Protein AF-0000000085154323 (afdb_homodimer)

InterPro domains:
  IPR010534 Bacteriophage 933W, GpQ [PF06530] (46-113)

Foldseek 3Di:
DVVLLVLLLLLLLCQLPDPDHAPNTHVVSCCVPLVPQPVPPSDDRPDDPVSSVLLSVLLVVCCVVPVVLSVLQNCCNNSVDALVVSCVVVVHDSVVSVVSNVVSSVSSVVSVVVVVVVVVVVVDDD/DVPLLLLLLLLLLCQLDDPDHAPNTHVVSCCVPVVPLPVPPSDDRPDDPVSSVLLSVLLVVCCVVPVVLSVLQNCCNNSVDALVVSCVVVVHDSVVSVVSNVVSSVSSVVSVVVVVVVVVVVVDDD

Organism: Desulfotalea psychrophila (strain LSv54 / DSM 12343) (NCBI:txid177439)

Nearest PDB structures (foldseek):
  6p1c-assembly1_A  TM=6.630E-01  e=3.031E-02  Escherichia phage 21
  6p1a-assembly2_C  TM=6.538E-01  e=3.931E-02  Escherichia phage 21
  3hug-assembly1_C  TM=7.720E-01  e=4.529E-01  Mycobacterium tuberculosis H37Rv
  8z6g-assembly3_F  TM=5.707E-01  e=6.518E-01  Pseudomonas aeruginosa
  1or7-assembly3_B  TM=6.316E-01  e=2.654E+00  Escherichia coli

pLDDT: mean 86.73, std 16.35, range [23.44, 98.75]

Structure (mmCIF, N/CA/C/O backbone):
data_AF-0000000085154323-model_v1
#
loop_
_entity.id
_entity.type
_entity.pdbx_description
1 polymer 'RNA polymerase sigma factor 70 region 4 type 2 domain-containing protein'
#
loop_
_atom_site.group_PDB
_atom_site.id
_atom_site.type_symbol
_a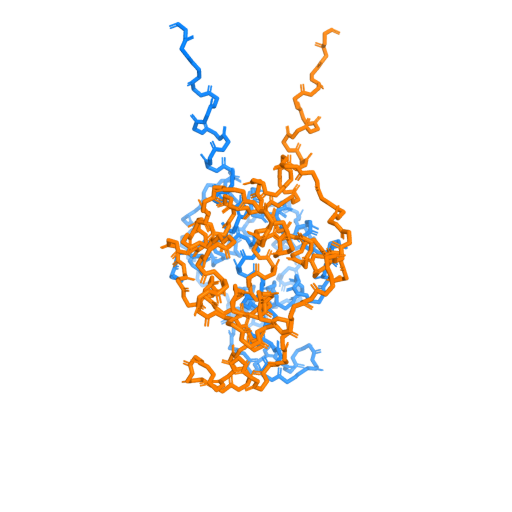tom_site.label_atom_id
_atom_site.label_alt_id
_atom_site.label_comp_id
_atom_site.label_asym_id
_atom_site.label_entity_id
_atom_site.label_seq_id
_atom_site.pdbx_PDB_ins_code
_atom_site.Cartn_x
_atom_site.Cartn_y
_atom_site.Cartn_z
_atom_site.occupancy
_atom_site.B_iso_or_equiv
_atom_site.auth_seq_id
_atom_site.auth_comp_id
_atom_site.auth_asym_id
_atom_site.auth_atom_id
_atom_site.pdbx_PDB_model_num
ATOM 1 N N . MET A 1 1 ? -11.883 -3.572 -0.264 1 50.34 1 MET A N 1
ATOM 2 C CA . MET A 1 1 ? -10.828 -4.52 0.081 1 50.34 1 MET A CA 1
ATOM 3 C C . MET A 1 1 ? -10.945 -5.797 -0.748 1 50.34 1 MET A C 1
ATOM 5 O O . MET A 1 1 ? -9.938 -6.355 -1.184 1 50.34 1 MET A O 1
ATOM 9 N N . GLU A 1 2 ? -12.211 -6.059 -1.209 1 66.31 2 GLU A N 1
ATOM 10 C CA . GLU A 1 2 ? -12.492 -7.312 -1.901 1 66.31 2 GLU A CA 1
ATOM 11 C C . GLU A 1 2 ? -11.977 -7.277 -3.338 1 66.31 2 GLU A C 1
ATOM 13 O O . GLU A 1 2 ? -11.5 -8.289 -3.857 1 66.31 2 GLU A O 1
ATOM 18 N N . PHE A 1 3 ? -11.711 -6.09 -3.764 1 88.56 3 PHE A N 1
ATOM 19 C CA . PHE A 1 3 ? -11.414 -5.973 -5.188 1 88.56 3 PHE A CA 1
ATOM 20 C C . PHE A 1 3 ? -9.961 -6.34 -5.469 1 88.56 3 PHE A C 1
ATOM 22 O O . PHE A 1 3 ? -9.68 -7.117 -6.383 1 88.56 3 PHE A O 1
ATOM 29 N N . ILE A 1 4 ? -9.141 -6.047 -4.57 1 96.56 4 ILE A N 1
ATOM 30 C CA . ILE A 1 4 ? -7.727 -6.281 -4.828 1 96.56 4 ILE A CA 1
ATOM 31 C C . ILE A 1 4 ? -7.391 -7.75 -4.578 1 96.56 4 ILE A C 1
ATOM 33 O O . ILE A 1 4 ? -6.582 -8.336 -5.297 1 96.56 4 ILE A O 1
ATOM 37 N N . SER A 1 5 ? -7.988 -8.336 -3.545 1 95.75 5 SER A N 1
ATOM 38 C CA . SER A 1 5 ? -7.777 -9.75 -3.26 1 95.75 5 SER A CA 1
ATOM 39 C C . SER A 1 5 ? -8.234 -10.625 -4.426 1 95.75 5 SER A C 1
ATOM 41 O O . SER A 1 5 ? -7.582 -11.617 -4.75 1 95.75 5 SER A O 1
ATOM 43 N N . GLU A 1 6 ? -9.289 -10.227 -5.043 1 95.75 6 GLU A N 1
ATOM 44 C CA . GLU A 1 6 ? -9.805 -10.961 -6.191 1 95.75 6 GLU A CA 1
ATOM 45 C C . GLU A 1 6 ? -8.875 -10.844 -7.391 1 95.75 6 GLU A C 1
ATOM 47 O O . GLU A 1 6 ? -8.625 -11.828 -8.094 1 95.75 6 GLU A O 1
ATOM 52 N N . LYS A 1 7 ? -8.359 -9.641 -7.625 1 97.06 7 LYS A N 1
ATOM 53 C CA . LYS A 1 7 ? -7.434 -9.422 -8.727 1 97.06 7 LYS A CA 1
ATOM 54 C C . LYS A 1 7 ? -6.148 -10.227 -8.531 1 97.06 7 LYS A C 1
ATOM 56 O O . LYS A 1 7 ? -5.633 -10.828 -9.477 1 97.06 7 LYS A O 1
ATOM 61 N N . LEU A 1 8 ? -5.727 -10.297 -7.336 1 97.31 8 LEU A N 1
ATOM 62 C CA . LEU A 1 8 ? -4.484 -11.008 -7.039 1 97.31 8 LEU A CA 1
ATOM 63 C C . LEU A 1 8 ? -4.684 -12.516 -7.129 1 97.31 8 LEU A C 1
ATOM 65 O O . LEU A 1 8 ? -3.777 -13.242 -7.543 1 97.31 8 LEU A O 1
ATOM 69 N N . THR A 1 9 ? -5.875 -12.93 -6.738 1 94.38 9 THR A N 1
ATOM 70 C CA . THR A 1 9 ? -6.215 -14.344 -6.887 1 94.38 9 THR A CA 1
ATOM 71 C C . THR A 1 9 ? -6.211 -14.75 -8.359 1 94.38 9 THR A C 1
ATOM 73 O O . THR A 1 9 ? -5.637 -15.773 -8.727 1 94.38 9 THR A O 1
ATOM 76 N N . ASN A 1 10 ? -6.832 -13.906 -9.141 1 94.44 10 ASN A N 1
ATOM 77 C CA . ASN A 1 10 ? -6.863 -14.18 -10.578 1 94.44 10 ASN A CA 1
ATOM 78 C C . ASN A 1 10 ? -5.473 -14.078 -11.195 1 94.44 10 ASN A C 1
ATOM 80 O O . ASN A 1 10 ? -5.145 -14.828 -12.117 1 94.44 10 ASN A O 1
ATOM 84 N N . TYR A 1 11 ? -4.691 -13.195 -10.688 1 96 11 TYR A N 1
ATOM 85 C CA . TYR A 1 11 ? -3.307 -13.086 -11.141 1 96 11 TYR A CA 1
ATOM 86 C C . TYR A 1 11 ? -2.531 -14.359 -10.82 1 96 11 TYR A C 1
ATOM 88 O O . TYR A 1 11 ? -1.759 -14.844 -11.648 1 96 11 TYR A O 1
ATOM 96 N N . ALA A 1 12 ? -2.666 -14.875 -9.664 1 93.38 12 ALA A N 1
ATOM 97 C CA . ALA A 1 12 ? -1.995 -16.109 -9.266 1 93.38 12 ALA A CA 1
ATOM 98 C C . ALA A 1 12 ? -2.406 -17.266 -10.164 1 93.38 12 ALA A C 1
ATOM 100 O O . ALA A 1 12 ? -1.575 -18.109 -10.523 1 93.38 12 ALA A O 1
ATOM 101 N N . LEU A 1 13 ? -3.676 -17.297 -10.477 1 90.88 13 LEU A N 1
ATOM 102 C CA . LEU A 1 13 ? -4.164 -18.312 -11.391 1 90.88 13 LEU A CA 1
ATOM 103 C C . LEU A 1 13 ? -3.543 -18.156 -12.773 1 90.88 13 LEU A C 1
ATOM 105 O O . LEU A 1 13 ? -3.184 -19.141 -13.414 1 90.88 13 LEU A O 1
ATOM 109 N N . TRP A 1 14 ? -3.477 -16.969 -13.164 1 92.44 14 TRP A N 1
ATOM 110 C CA . TRP A 1 14 ? -2.848 -16.641 -14.438 1 92.44 14 TRP A CA 1
ATOM 111 C C . TRP A 1 14 ? -1.401 -17.125 -14.469 1 92.44 14 TRP A C 1
ATOM 113 O O . TRP A 1 14 ? -0.939 -17.641 -15.492 1 92.44 14 TRP A O 1
ATOM 123 N N . LEU A 1 15 ? -0.691 -16.984 -13.438 1 91.19 15 LEU A N 1
ATOM 124 C CA . LEU A 1 15 ? 0.699 -17.422 -13.359 1 91.19 15 LEU A CA 1
ATOM 125 C C . LEU A 1 15 ? 0.805 -18.938 -13.531 1 91.19 15 LEU A C 1
ATOM 127 O O . LEU A 1 15 ? 1.772 -19.438 -14.109 1 91.19 15 LEU A O 1
ATOM 131 N N . ARG A 1 16 ? -0.151 -19.562 -13.055 1 86.56 16 ARG A N 1
ATOM 132 C CA . ARG A 1 16 ? -0.136 -21.031 -13.086 1 86.56 16 ARG A CA 1
ATOM 133 C C . ARG A 1 16 ? -0.331 -21.547 -14.5 1 86.56 16 ARG A C 1
ATOM 135 O O . ARG A 1 16 ? 0.146 -22.641 -14.836 1 86.56 16 ARG A O 1
ATOM 142 N N . VAL A 1 17 ? -0.967 -20.797 -15.297 1 85 17 VAL A N 1
ATOM 143 C CA . VAL A 1 17 ? -1.282 -21.281 -16.641 1 85 17 VAL A CA 1
ATOM 144 C C . VAL A 1 17 ? -0.416 -20.562 -17.672 1 85 17 VAL A C 1
ATOM 146 O O . VAL A 1 17 ? -0.413 -20.922 -18.844 1 85 17 VAL A O 1
ATOM 149 N N . SER A 1 18 ? 0.292 -19.594 -17.234 1 86 18 SER A N 1
ATOM 150 C CA . SER A 1 18 ? 1.135 -18.828 -18.156 1 86 18 SER A CA 1
ATOM 151 C C . SER A 1 18 ? 2.314 -19.672 -18.641 1 86 18 SER A C 1
ATOM 153 O O . SER A 1 18 ? 2.99 -20.328 -17.844 1 86 18 SER A O 1
ATOM 155 N N . PRO A 1 19 ? 2.561 -19.625 -19.953 1 82.5 19 PRO A N 1
ATOM 156 C CA . PRO A 1 19 ? 3.701 -20.375 -20.484 1 82.5 19 PRO A CA 1
ATOM 157 C C . PRO A 1 19 ? 5.039 -19.703 -20.188 1 82.5 19 PRO A C 1
ATOM 159 O O . PRO A 1 19 ? 6.082 -20.359 -20.219 1 82.5 19 PRO A O 1
ATOM 162 N N . VAL A 1 20 ? 5.07 -18.469 -19.938 1 84.88 20 VAL A N 1
ATOM 163 C CA . VAL A 1 20 ? 6.27 -17.688 -19.656 1 84.88 20 VAL A CA 1
ATOM 164 C C . VAL A 1 20 ? 6.41 -17.5 -18.141 1 84.88 20 VAL A C 1
ATOM 166 O O . VAL A 1 20 ? 5.449 -17.141 -17.453 1 84.88 20 VAL A O 1
ATOM 169 N N . PRO A 1 21 ? 7.59 -17.828 -17.688 1 87.5 21 PRO A N 1
ATOM 170 C CA . PRO A 1 21 ? 7.785 -17.547 -16.266 1 87.5 21 PRO A CA 1
ATOM 171 C C . PRO A 1 21 ? 7.809 -16.047 -15.969 1 87.5 21 PRO A C 1
ATOM 173 O O . PRO A 1 21 ? 8.367 -15.266 -16.75 1 87.5 21 PRO A O 1
ATOM 176 N N . HIS A 1 22 ? 7.137 -15.711 -14.961 1 90.44 22 HIS A N 1
ATOM 177 C CA . HIS A 1 22 ? 7.102 -14.328 -14.508 1 90.44 22 HIS A CA 1
ATOM 178 C C . HIS A 1 22 ? 7.527 -14.211 -13.047 1 90.44 22 HIS A C 1
ATOM 180 O O . HIS A 1 22 ? 7.039 -14.953 -12.195 1 90.44 22 HIS A O 1
ATOM 186 N N . LEU A 1 23 ? 8.484 -13.258 -12.727 1 91 23 LEU A N 1
ATOM 187 C CA . LEU A 1 23 ? 8.984 -12.984 -11.383 1 91 23 LEU A CA 1
ATOM 188 C C . LEU A 1 23 ? 9.547 -14.258 -10.742 1 91 23 LEU A C 1
ATOM 190 O O . LEU A 1 23 ? 9.5 -14.414 -9.523 1 91 23 LEU A O 1
ATOM 194 N N . GLY A 1 24 ? 9.922 -15.117 -11.602 1 85.94 24 GLY A N 1
ATOM 195 C CA . GLY A 1 24 ? 10.469 -16.375 -11.117 1 85.94 24 GLY A CA 1
ATOM 196 C C . GLY A 1 24 ? 9.398 -17.422 -10.828 1 85.94 24 GLY A C 1
ATOM 197 O O . GLY A 1 24 ? 9.703 -18.5 -10.336 1 85.94 24 GLY A O 1
ATOM 198 N N . TYR A 1 25 ? 8.211 -16.859 -11.266 1 84.69 25 TYR A N 1
ATOM 199 C CA . TYR A 1 25 ? 7.082 -17.766 -11.062 1 84.69 25 TYR A CA 1
ATOM 200 C C . TYR A 1 25 ? 6.418 -18.125 -12.383 1 84.69 25 TYR A C 1
ATOM 202 O O . TYR A 1 25 ? 6.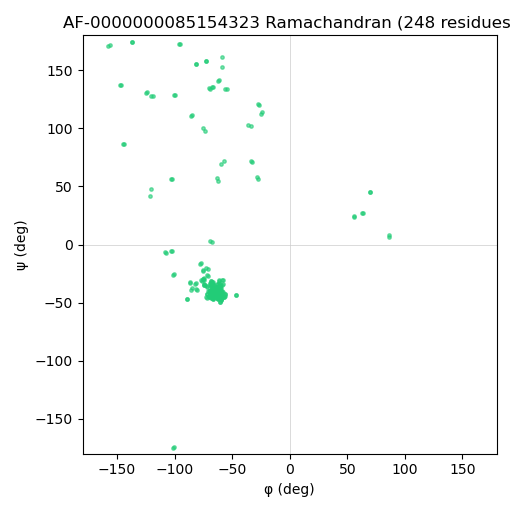359 -17.297 -13.297 1 84.69 25 TYR A O 1
ATOM 210 N N . GLY A 1 26 ? 6.258 -19.344 -12.625 1 79.94 26 GLY A N 1
ATOM 211 C CA . GLY A 1 26 ? 5.547 -19.875 -13.781 1 79.94 26 GLY A CA 1
ATOM 212 C C . GLY A 1 26 ? 5.004 -21.281 -13.555 1 79.94 26 GLY A C 1
ATOM 213 O O . GLY A 1 26 ? 5.227 -21.875 -12.5 1 79.94 26 GLY A O 1
ATOM 214 N N . ARG A 1 27 ? 4.254 -21.656 -14.5 1 78 27 ARG A N 1
ATOM 215 C CA . ARG A 1 27 ? 3.572 -22.938 -14.391 1 78 27 ARG A CA 1
ATOM 216 C C . ARG A 1 27 ? 4.535 -24.031 -13.938 1 78 27 ARG A C 1
ATOM 218 O O . ARG A 1 27 ? 4.238 -24.781 -13.008 1 78 27 ARG A O 1
ATOM 225 N N . LEU A 1 28 ? 5.672 -24.016 -14.508 1 76 28 LEU A N 1
ATOM 226 C CA . LEU A 1 28 ? 6.641 -25.062 -14.203 1 76 28 LEU A CA 1
ATOM 227 C C . LEU A 1 28 ? 7.219 -24.891 -12.805 1 76 28 LEU A C 1
ATOM 229 O O . LEU A 1 28 ? 7.32 -25.844 -12.047 1 76 28 LEU A O 1
ATOM 233 N N . ALA A 1 29 ? 7.594 -23.688 -12.469 1 75.81 29 ALA A N 1
ATOM 234 C CA . ALA A 1 29 ? 8.172 -23.406 -11.156 1 75.81 29 ALA A CA 1
ATOM 235 C C . ALA A 1 29 ? 7.16 -23.688 -10.047 1 75.81 29 ALA A C 1
ATOM 237 O O . ALA A 1 29 ? 7.5 -24.281 -9.023 1 75.81 29 ALA A O 1
ATOM 238 N N . ILE A 1 30 ? 6.043 -23.359 -10.289 1 76.81 30 ILE A N 1
ATOM 239 C CA . ILE A 1 30 ? 4.988 -23.516 -9.297 1 76.81 30 ILE A CA 1
ATOM 240 C C . ILE A 1 30 ? 4.68 -25 -9.102 1 76.81 30 ILE A C 1
ATOM 242 O O . ILE A 1 30 ? 4.508 -25.469 -7.973 1 76.81 30 ILE A O 1
ATOM 246 N N . SER A 1 31 ? 4.57 -25.734 -10.164 1 75.19 31 SER A N 1
ATOM 247 C CA . SER A 1 31 ? 4.27 -27.156 -10.109 1 75.19 31 SER A CA 1
ATOM 248 C C . SER A 1 31 ? 5.363 -27.922 -9.359 1 75.19 3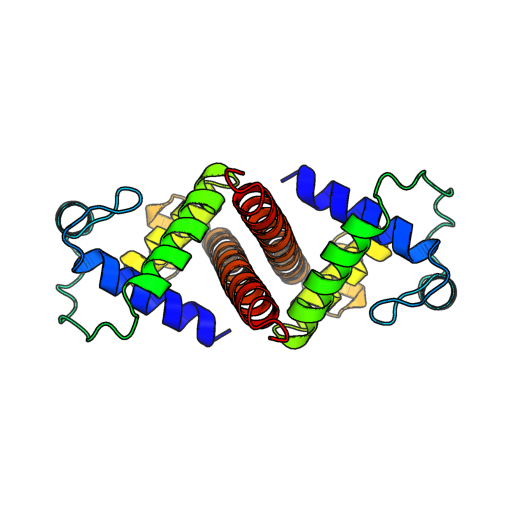1 SER A C 1
ATOM 250 O O . SER A 1 31 ? 5.078 -28.875 -8.648 1 75.19 31 SER A O 1
ATOM 252 N N . CYS A 1 32 ? 6.512 -27.391 -9.469 1 71.62 32 CYS A N 1
ATOM 253 C CA . CYS A 1 32 ? 7.641 -28.094 -8.867 1 71.62 32 CYS A CA 1
ATOM 254 C C . CYS A 1 32 ? 7.781 -27.734 -7.391 1 71.62 32 CYS A C 1
ATOM 256 O O . CYS A 1 32 ? 8.133 -28.594 -6.578 1 71.62 32 CYS A O 1
ATOM 258 N N . CYS A 1 33 ? 7.555 -26.547 -7.156 1 66.69 33 CYS A N 1
ATOM 259 C CA . CYS A 1 33 ? 7.883 -26.078 -5.812 1 66.69 33 CYS A CA 1
ATOM 260 C C . CYS A 1 33 ? 6.633 -25.984 -4.945 1 66.69 33 CYS A C 1
ATOM 262 O O . CYS A 1 33 ? 6.715 -26.078 -3.721 1 66.69 33 CYS A O 1
ATOM 264 N N . TRP A 1 34 ? 5.602 -25.828 -5.582 1 67.31 34 TRP A N 1
ATOM 265 C CA . TRP A 1 34 ? 4.359 -25.656 -4.832 1 67.31 34 TRP A CA 1
ATOM 266 C C . TRP A 1 34 ? 3.342 -26.734 -5.207 1 67.31 34 TRP A C 1
ATOM 268 O O . TRP A 1 34 ? 2.197 -26.422 -5.539 1 67.31 34 TRP A O 1
ATOM 278 N N . GLN A 1 35 ? 3.895 -27.922 -5.32 1 57.25 35 GLN A N 1
ATOM 279 C CA . GLN A 1 35 ? 3.195 -29.109 -5.805 1 57.25 35 GLN A CA 1
ATOM 280 C C . GLN A 1 35 ? 1.966 -29.406 -4.953 1 57.25 35 GLN A C 1
ATOM 282 O O . GLN A 1 35 ? 0.967 -29.922 -5.453 1 57.25 35 GLN A O 1
ATOM 287 N N . ASP A 1 36 ? 2.211 -29.266 -3.629 1 55.91 36 ASP A N 1
ATOM 288 C CA . ASP A 1 36 ? 1.13 -29.703 -2.752 1 55.91 36 ASP A CA 1
ATOM 289 C C . ASP A 1 36 ? -0.09 -28.797 -2.889 1 55.91 36 ASP A C 1
ATOM 291 O O . ASP A 1 36 ? -1.064 -28.938 -2.148 1 55.91 36 ASP A O 1
ATOM 295 N N . TYR A 1 37 ? 0.156 -27.875 -3.824 1 55.09 37 TYR A N 1
ATOM 296 C CA . TYR A 1 37 ? -1.033 -27.047 -3.986 1 55.09 37 TYR A CA 1
ATOM 297 C C . TYR A 1 37 ? -2.115 -27.797 -4.758 1 55.09 37 TYR A C 1
ATOM 299 O O . TYR A 1 37 ? -1.835 -28.438 -5.777 1 55.09 37 TYR A O 1
ATOM 307 N N . PRO A 1 38 ? -3.043 -28.312 -3.971 1 52.19 38 PRO A N 1
ATOM 308 C CA . PRO A 1 38 ? -4.035 -29.094 -4.715 1 52.19 38 PRO A CA 1
ATOM 309 C C . PRO A 1 38 ? -4.176 -28.641 -6.164 1 52.19 38 PRO A C 1
ATOM 311 O O . PRO A 1 38 ? -3.971 -27.469 -6.469 1 52.19 38 PRO A O 1
ATOM 314 N N . ALA A 1 39 ? -3.922 -29.531 -6.992 1 51.41 39 ALA A N 1
ATOM 315 C CA . ALA A 1 39 ? -4.34 -29.281 -8.367 1 51.41 39 ALA A CA 1
ATOM 316 C C . ALA A 1 39 ? -5.555 -28.359 -8.414 1 51.41 39 ALA A C 1
ATOM 318 O O . ALA A 1 39 ? -6.648 -28.734 -7.988 1 51.41 39 ALA A O 1
ATOM 319 N N 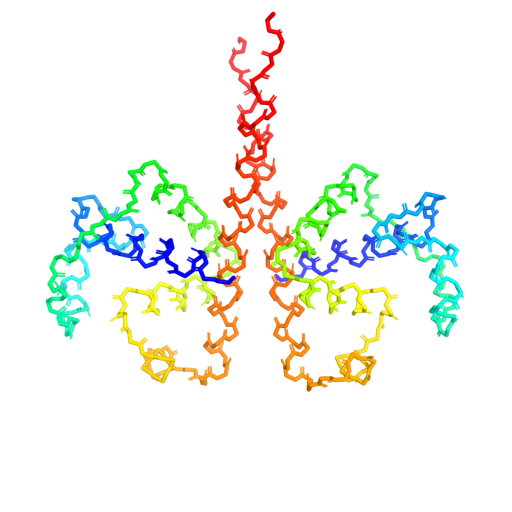. TYR A 1 40 ? -5.457 -27.188 -7.832 1 52.16 40 TYR A N 1
ATOM 320 C CA . TYR A 1 40 ? -6.641 -26.344 -7.988 1 52.16 40 TYR A CA 1
ATOM 321 C C . TYR A 1 40 ? -7.293 -26.578 -9.344 1 52.16 40 TYR A C 1
ATOM 323 O O . TYR A 1 40 ? -6.605 -26.828 -10.336 1 52.16 40 TYR A O 1
ATOM 331 N N . GLU A 1 41 ? -8.328 -27.312 -9.281 1 55.59 41 GLU A N 1
ATOM 332 C CA . GLU A 1 41 ? -9.164 -27.297 -10.477 1 55.59 41 GLU A CA 1
ATOM 333 C C . GLU A 1 41 ? -8.945 -26 -11.273 1 55.59 41 GLU A C 1
ATOM 335 O O . GLU A 1 41 ? -8.734 -24.938 -10.688 1 55.59 41 GLU A O 1
ATOM 340 N N . LEU A 1 42 ? -8.414 -26.172 -12.414 1 60.72 42 LEU A N 1
ATOM 341 C CA . LEU A 1 42 ? -8.289 -25.062 -13.359 1 60.72 42 LEU A CA 1
ATOM 342 C C . LEU A 1 42 ? -9.453 -24.094 -13.219 1 60.72 42 LEU A C 1
ATOM 344 O O . LEU A 1 42 ? -10.609 -24.453 -13.477 1 60.72 42 LEU A O 1
ATOM 348 N N . GLN A 1 43 ? -9.453 -23.375 -12.125 1 74.94 43 GLN A N 1
ATOM 349 C CA . GLN A 1 43 ? -10.492 -22.344 -12.078 1 74.94 43 GLN A CA 1
ATOM 350 C C . GLN A 1 43 ? -10.32 -21.344 -13.211 1 74.94 43 GLN A C 1
ATOM 352 O O . GLN A 1 43 ? -9.203 -21.109 -13.68 1 74.94 43 GLN A O 1
ATOM 357 N N . PRO A 1 44 ? -11.453 -20.969 -13.703 1 83.31 44 PRO A N 1
ATOM 358 C CA . PRO A 1 44 ? -11.344 -19.969 -14.773 1 83.31 44 PRO A CA 1
ATOM 359 C C . PRO A 1 44 ? -10.578 -18.719 -14.344 1 83.31 44 PRO A C 1
ATOM 361 O O . PRO A 1 44 ? -10.688 -18.297 -13.188 1 83.31 44 PRO A O 1
ATOM 364 N N . VAL A 1 45 ? -9.734 -18.328 -15.133 1 86.88 45 VAL A N 1
ATOM 365 C CA . VAL A 1 45 ? -8.953 -17.109 -14.938 1 86.88 45 VAL A CA 1
ATOM 366 C C . VAL A 1 45 ? -9.734 -15.898 -15.445 1 86.88 45 VAL A C 1
ATOM 368 O O . VAL A 1 45 ? -10.047 -15.812 -16.641 1 86.88 45 VAL A O 1
ATOM 371 N N . GLU A 1 46 ? -10.164 -15.055 -14.57 1 91.69 46 GLU A N 1
ATOM 372 C CA . GLU A 1 46 ? -10.945 -13.883 -14.953 1 91.69 46 GLU A CA 1
ATOM 373 C C . GLU A 1 46 ? -10.094 -12.617 -14.93 1 91.69 46 GLU A C 1
ATOM 375 O O . GLU A 1 46 ? -10.453 -11.633 -14.281 1 91.69 46 GLU A O 1
ATOM 380 N N . ILE A 1 47 ? -8.984 -12.609 -15.672 1 94.31 47 ILE A N 1
ATOM 381 C CA . ILE A 1 47 ? -8.102 -11.461 -15.82 1 94.31 47 ILE A CA 1
ATOM 382 C C . ILE A 1 47 ? -7.492 -11.453 -17.219 1 94.31 47 ILE A C 1
ATOM 384 O O . ILE A 1 47 ? -7.172 -12.508 -17.766 1 94.31 47 ILE A O 1
ATOM 388 N N . SER A 1 48 ? -7.438 -10.336 -17.812 1 94.81 48 SER A N 1
ATOM 389 C CA . SER A 1 48 ? -6.773 -10.227 -19.109 1 94.81 48 SER A CA 1
ATOM 390 C C . SER A 1 48 ? -5.258 -10.312 -18.969 1 94.81 48 SER A C 1
ATOM 392 O O . SER A 1 48 ? -4.715 -10.023 -17.891 1 94.81 48 SER A O 1
ATOM 394 N N . ASP A 1 49 ? -4.57 -10.672 -20.047 1 94 49 ASP A N 1
ATOM 395 C CA . ASP A 1 49 ? -3.109 -10.68 -20.047 1 94 49 ASP A CA 1
ATOM 396 C C . ASP A 1 49 ? -2.551 -9.297 -19.734 1 94 49 ASP A C 1
ATOM 398 O O . ASP A 1 49 ? -1.542 -9.172 -19.031 1 94 49 ASP A O 1
ATOM 402 N N . GLU A 1 50 ? -3.221 -8.266 -20.188 1 94.69 50 GLU A N 1
ATOM 403 C CA . GLU A 1 50 ? -2.76 -6.898 -19.969 1 94.69 50 GLU A CA 1
ATOM 404 C C . GLU A 1 50 ? -2.812 -6.523 -18.484 1 94.69 50 GLU A C 1
ATOM 406 O O . GLU A 1 50 ? -1.862 -5.949 -17.953 1 94.69 50 GLU A O 1
ATOM 411 N N . GLU A 1 51 ? -3.895 -6.836 -17.891 1 95.25 51 GLU A N 1
ATOM 412 C CA . GLU A 1 51 ? -4.039 -6.535 -16.469 1 95.25 51 GLU A CA 1
ATOM 413 C C . GLU A 1 51 ? -3.057 -7.348 -15.633 1 95.25 51 GLU A C 1
ATOM 415 O O . GLU A 1 51 ? -2.477 -6.832 -14.68 1 95.25 51 GLU A O 1
ATOM 420 N N . ALA A 1 52 ? -2.887 -8.578 -15.984 1 96.62 52 ALA A N 1
ATOM 421 C CA . ALA A 1 52 ? -1.937 -9.43 -15.273 1 96.62 52 ALA A CA 1
ATOM 422 C C . ALA A 1 52 ? -0.521 -8.867 -15.367 1 96.62 52 ALA A C 1
ATOM 424 O O . ALA A 1 52 ? 0.235 -8.922 -14.391 1 96.62 52 ALA A O 1
ATOM 425 N N . MET A 1 53 ? -0.173 -8.359 -16.531 1 95.88 53 MET A N 1
ATOM 426 C CA . MET A 1 53 ? 1.157 -7.793 -16.734 1 95.88 53 MET A CA 1
ATOM 427 C C . MET A 1 53 ? 1.338 -6.516 -15.93 1 95.88 53 MET A C 1
ATOM 429 O O . MET A 1 53 ? 2.438 -6.23 -15.453 1 95.88 53 MET A O 1
ATOM 433 N N . LEU A 1 54 ? 0.222 -5.805 -15.805 1 95.94 54 LEU A N 1
ATOM 434 C CA . LEU A 1 54 ? 0.266 -4.613 -14.961 1 95.94 54 LEU A CA 1
ATOM 435 C C . LEU A 1 54 ? 0.553 -4.992 -13.508 1 95.94 54 LEU A C 1
ATOM 437 O O . LEU A 1 54 ? 1.37 -4.348 -12.844 1 95.94 54 LEU A O 1
ATOM 441 N N . ILE A 1 55 ? -0.066 -6.02 -13.008 1 98.06 55 ILE A N 1
ATOM 442 C CA . ILE A 1 55 ? 0.156 -6.5 -11.648 1 98.06 55 ILE A CA 1
ATOM 443 C C . ILE A 1 55 ? 1.566 -7.074 -11.531 1 98.06 55 ILE A C 1
ATOM 445 O O . ILE A 1 55 ? 2.25 -6.844 -10.531 1 98.06 55 ILE A O 1
ATOM 449 N N . ASP A 1 56 ? 1.936 -7.77 -12.586 1 97.38 56 ASP A N 1
ATOM 450 C CA . ASP A 1 56 ? 3.283 -8.336 -12.617 1 97.38 56 ASP A CA 1
ATOM 451 C C . ASP A 1 56 ? 4.34 -7.242 -12.453 1 97.38 56 ASP A C 1
ATOM 453 O O . ASP A 1 56 ? 5.289 -7.402 -11.688 1 97.38 56 ASP A O 1
ATOM 457 N N . THR A 1 57 ? 4.176 -6.16 -13.156 1 97.12 57 THR A N 1
ATOM 458 C CA . THR A 1 57 ? 5.082 -5.02 -13.078 1 97.12 57 THR A CA 1
ATOM 459 C C . THR A 1 57 ? 5.062 -4.406 -11.688 1 97.12 57 THR A C 1
ATOM 461 O O . THR A 1 57 ? 6.113 -4.066 -11.133 1 97.12 57 THR A O 1
ATOM 464 N N . ALA A 1 58 ? 3.891 -4.262 -11.141 1 98.19 58 ALA A N 1
ATOM 465 C CA . ALA A 1 58 ? 3.746 -3.707 -9.797 1 98.19 58 ALA A CA 1
ATOM 466 C C . ALA A 1 58 ? 4.52 -4.535 -8.773 1 98.19 58 ALA A C 1
ATOM 468 O O . ALA A 1 58 ? 5.234 -3.984 -7.934 1 98.19 58 ALA A O 1
ATOM 469 N N . ILE A 1 59 ? 4.406 -5.832 -8.852 1 98.56 59 ILE A N 1
ATOM 470 C CA . ILE A 1 59 ? 5.035 -6.723 -7.883 1 98.56 59 ILE A CA 1
ATOM 471 C C . ILE A 1 59 ? 6.547 -6.734 -8.102 1 98.56 59 ILE A C 1
ATOM 473 O O . ILE A 1 59 ? 7.316 -6.809 -7.137 1 98.56 59 ILE A O 1
ATOM 477 N N . ALA A 1 60 ? 6.945 -6.648 -9.391 1 98.06 60 ALA A N 1
ATOM 478 C CA . ALA A 1 60 ? 8.375 -6.559 -9.68 1 98.06 60 ALA A CA 1
ATOM 479 C C . ALA A 1 60 ? 8.992 -5.328 -9.023 1 98.06 60 ALA A C 1
ATOM 481 O O . ALA A 1 60 ? 10.078 -5.402 -8.445 1 98.06 60 ALA A O 1
ATOM 482 N N . ARG A 1 61 ? 8.305 -4.238 -9.062 1 97.56 61 ARG A N 1
ATOM 483 C CA . ARG A 1 61 ? 8.789 -3.008 -8.445 1 97.56 61 ARG A CA 1
ATOM 484 C C . ARG A 1 61 ? 8.758 -3.109 -6.926 1 97.56 61 ARG A C 1
ATOM 486 O O . ARG A 1 61 ? 9.68 -2.645 -6.25 1 97.56 61 ARG A O 1
ATOM 493 N N . LEU A 1 62 ? 7.742 -3.697 -6.43 1 98.19 62 LEU A N 1
ATOM 494 C CA . LEU A 1 62 ? 7.641 -3.914 -4.992 1 98.19 62 LEU A CA 1
ATOM 495 C C . LEU A 1 62 ? 8.789 -4.781 -4.492 1 98.19 62 LEU A C 1
ATOM 497 O O . LEU A 1 62 ? 9.328 -4.543 -3.404 1 98.19 62 LEU A O 1
ATOM 501 N N . ARG A 1 63 ? 9.109 -5.781 -5.27 1 97.5 63 ARG A N 1
ATOM 502 C CA . ARG A 1 63 ? 10.188 -6.684 -4.895 1 97.5 63 ARG A CA 1
ATOM 503 C C . ARG A 1 63 ? 11.516 -5.941 -4.793 1 97.5 63 ARG A C 1
ATOM 505 O O . ARG A 1 63 ? 12.344 -6.254 -3.936 1 97.5 63 ARG A O 1
ATOM 512 N N . GLN A 1 64 ? 11.773 -4.988 -5.684 1 96.5 64 GLN A N 1
ATOM 513 C CA . GLN A 1 64 ? 12.984 -4.176 -5.66 1 96.5 64 GLN A CA 1
ATOM 514 C C . GLN A 1 64 ? 13 -3.24 -4.457 1 96.5 64 GLN A C 1
ATOM 516 O O . GLN A 1 64 ? 14.055 -2.984 -3.873 1 96.5 64 GLN A O 1
ATOM 521 N N . ARG A 1 65 ? 11.867 -2.818 -4.043 1 95 65 ARG A N 1
ATOM 522 C CA . ARG A 1 65 ? 11.758 -1.825 -2.977 1 95 65 ARG A CA 1
ATOM 523 C C . ARG A 1 65 ? 11.695 -2.496 -1.608 1 95 65 ARG A C 1
ATOM 525 O O . ARG A 1 65 ? 12.344 -2.047 -0.661 1 95 65 ARG A O 1
ATOM 532 N N . LYS A 1 66 ? 10.836 -3.553 -1.501 1 96.94 66 LYS A N 1
ATOM 533 C CA . LYS A 1 66 ? 10.602 -4.297 -0.267 1 96.94 66 LYS A CA 1
ATOM 534 C C . LYS A 1 66 ? 10.375 -5.777 -0.553 1 96.94 66 LYS A C 1
ATOM 536 O O . LYS A 1 66 ? 9.242 -6.254 -0.515 1 96.94 66 LYS A O 1
ATOM 541 N N . ALA A 1 67 ? 11.469 -6.496 -0.632 1 97.25 67 ALA A N 1
ATOM 542 C CA . ALA A 1 67 ? 11.445 -7.887 -1.077 1 97.25 67 ALA A CA 1
ATOM 543 C C . ALA A 1 67 ? 10.602 -8.75 -0.144 1 97.25 67 ALA A C 1
ATOM 545 O O . ALA A 1 67 ? 9.906 -9.664 -0.594 1 97.25 67 ALA A O 1
ATOM 546 N N . SER A 1 68 ? 10.609 -8.414 1.162 1 97.69 68 SER A N 1
ATOM 547 C CA . SER A 1 68 ? 9.875 -9.219 2.129 1 97.69 68 SER A CA 1
ATOM 548 C C . SER A 1 68 ? 8.367 -9.102 1.918 1 97.69 68 SER A C 1
ATOM 550 O O . SER A 1 68 ? 7.633 -10.07 2.08 1 97.69 68 SER A O 1
ATOM 552 N N . VAL A 1 69 ? 7.957 -7.879 1.517 1 98.31 69 VAL A N 1
ATOM 553 C CA . VAL A 1 69 ? 6.535 -7.648 1.269 1 98.31 69 VAL A CA 1
ATOM 554 C C . VAL A 1 69 ? 6.102 -8.406 0.016 1 98.31 69 VAL A C 1
ATOM 556 O O . VAL A 1 69 ? 5.078 -9.094 0.022 1 98.31 69 VAL A O 1
ATOM 559 N N . ALA A 1 70 ? 6.902 -8.352 -1.034 1 98.38 70 ALA A N 1
ATOM 560 C CA . ALA A 1 70 ? 6.598 -9.031 -2.289 1 98.38 70 ALA A CA 1
ATOM 561 C C . ALA A 1 70 ? 6.559 -10.547 -2.096 1 98.38 70 ALA A C 1
ATOM 563 O O . ALA A 1 70 ? 5.684 -11.227 -2.635 1 98.38 70 ALA A O 1
ATOM 564 N N . GLU A 1 71 ? 7.5 -11.023 -1.325 1 97.25 71 GLU A N 1
ATOM 565 C CA . GLU A 1 71 ? 7.582 -12.461 -1.095 1 97.25 71 GLU A CA 1
ATOM 566 C C . GLU A 1 71 ? 6.375 -12.961 -0.312 1 97.25 71 GLU A C 1
ATOM 568 O O . GLU A 1 71 ? 5.777 -13.984 -0.67 1 97.25 71 GLU A O 1
ATOM 573 N N . ALA A 1 72 ? 6.004 -12.273 0.752 1 98.12 72 ALA A N 1
ATOM 574 C CA . ALA A 1 72 ? 4.844 -12.664 1.544 1 98.12 72 ALA A CA 1
ATOM 575 C C . ALA A 1 72 ? 3.57 -12.648 0.701 1 98.12 72 ALA A C 1
ATOM 577 O O . ALA A 1 72 ? 2.738 -13.547 0.799 1 98.12 72 ALA A O 1
ATOM 578 N N . LEU A 1 73 ? 3.469 -11.641 -0.134 1 98.12 73 LEU A N 1
ATOM 579 C CA . LEU A 1 73 ? 2.309 -11.492 -1.006 1 98.12 73 LEU A CA 1
ATOM 580 C C . LEU A 1 73 ? 2.201 -12.672 -1.973 1 98.12 73 LEU A C 1
ATOM 582 O O . LEU A 1 73 ? 1.132 -13.266 -2.117 1 98.12 73 LEU A O 1
ATOM 586 N N . MET A 1 74 ? 3.312 -13.031 -2.559 1 96.5 74 MET A N 1
ATOM 587 C CA . MET A 1 74 ? 3.32 -14.078 -3.58 1 96.5 74 MET A CA 1
ATOM 588 C C . MET A 1 74 ? 3.08 -15.445 -2.957 1 96.5 74 MET A C 1
ATOM 590 O O . MET A 1 74 ? 2.314 -16.25 -3.492 1 96.5 74 MET A O 1
ATOM 594 N N . VAL A 1 75 ? 3.693 -15.703 -1.863 1 94.56 75 VAL A N 1
ATOM 595 C CA . VAL A 1 75 ? 3.492 -16.984 -1.202 1 94.56 75 VAL A CA 1
ATOM 596 C C . VAL A 1 75 ? 2.033 -17.125 -0.778 1 94.56 75 VAL A C 1
ATOM 598 O O . VAL A 1 75 ? 1.438 -18.203 -0.922 1 94.56 75 VAL A O 1
ATOM 601 N N . TYR A 1 76 ? 1.445 -16.062 -0.276 1 96.06 76 TYR A N 1
ATOM 602 C CA . TYR A 1 76 ? 0.063 -16.094 0.188 1 96.06 76 TYR A CA 1
ATOM 603 C C . TYR A 1 76 ? -0.892 -16.406 -0.957 1 96.06 76 TYR A C 1
ATOM 605 O O . TYR A 1 76 ? -1.714 -17.312 -0.853 1 96.06 76 TYR A O 1
ATOM 613 N N . TYR A 1 77 ? -0.745 -15.805 -2.064 1 94.38 77 TYR A N 1
ATOM 614 C CA . TYR A 1 77 ? -1.734 -15.93 -3.129 1 94.38 77 TYR A CA 1
ATOM 615 C C . TYR A 1 77 ? -1.447 -17.141 -4 1 94.38 77 TYR A C 1
ATOM 617 O O . TYR A 1 77 ? -2.371 -17.781 -4.527 1 94.38 77 TYR A O 1
ATOM 625 N N . LEU A 1 78 ? -0.201 -17.453 -4.156 1 91.62 78 LEU A N 1
ATOM 626 C CA . LEU A 1 78 ? 0.138 -18.609 -4.984 1 91.62 78 LEU A CA 1
ATOM 627 C C . LEU A 1 78 ? -0.178 -19.922 -4.262 1 91.62 78 LEU A C 1
ATOM 629 O O . LEU A 1 78 ? -0.56 -20.906 -4.895 1 91.62 78 LEU A O 1
ATOM 633 N N . SER A 1 79 ? 0.025 -19.875 -2.98 1 89.25 79 SER A N 1
ATOM 634 C CA . SER A 1 79 ? -0.234 -21.094 -2.23 1 89.25 79 SER A CA 1
ATOM 635 C C . SER A 1 79 ? -1.729 -21.312 -2.031 1 89.25 79 SER A C 1
ATOM 637 O O . SER A 1 79 ? -2.182 -22.453 -1.898 1 89.25 79 SER A O 1
ATOM 639 N N . LYS A 1 80 ? -2.443 -20.234 -1.943 1 88.75 80 LYS A N 1
ATOM 640 C CA . LYS A 1 80 ? -3.873 -20.25 -1.648 1 88.75 80 LYS A CA 1
ATOM 641 C C . LYS A 1 80 ? -4.141 -20.828 -0.258 1 88.75 80 LYS A C 1
ATOM 643 O O . LYS A 1 80 ? -5.16 -21.484 -0.033 1 88.75 80 LYS A O 1
ATOM 648 N N . GLU A 1 81 ? -3.213 -20.719 0.649 1 91.19 81 GLU A N 1
ATOM 649 C CA . GLU A 1 81 ? -3.32 -21.188 2.027 1 91.19 81 GLU A CA 1
ATOM 650 C C . GLU A 1 81 ? -3.619 -20.031 2.982 1 91.19 81 GLU A C 1
ATOM 652 O O . GLU A 1 81 ? -3.992 -18.938 2.547 1 91.19 81 GLU A O 1
ATOM 657 N N . ASN A 1 82 ? -3.645 -20.312 4.27 1 93.75 82 ASN A N 1
ATOM 658 C CA . ASN A 1 82 ? -3.951 -19.266 5.25 1 93.75 82 ASN A CA 1
ATOM 659 C C . ASN A 1 82 ? -2.682 -18.641 5.816 1 93.75 82 ASN A C 1
ATOM 661 O O . ASN A 1 82 ? -1.573 -19.078 5.492 1 93.75 82 ASN A O 1
ATOM 665 N N . THR A 1 83 ? -2.865 -17.594 6.59 1 96.56 83 THR A N 1
ATOM 666 C CA . THR A 1 83 ? -1.757 -16.828 7.148 1 96.56 83 THR A CA 1
ATOM 667 C C . THR A 1 83 ? -0.857 -17.719 8 1 96.56 83 THR A C 1
ATOM 669 O O . THR A 1 83 ? 0.355 -17.5 8.062 1 96.56 83 THR A O 1
ATOM 672 N N . SER A 1 84 ? -1.415 -18.734 8.625 1 97 84 SER A N 1
ATOM 673 C CA . SER A 1 84 ? -0.615 -19.656 9.43 1 97 84 SER A CA 1
ATOM 674 C C . SER A 1 84 ? 0.361 -20.438 8.562 1 97 84 SER A C 1
ATOM 676 O O . SER A 1 84 ? 1.5 -20.688 8.969 1 97 84 SER A O 1
ATOM 678 N N . TYR A 1 85 ? -0.089 -20.891 7.469 1 94.12 85 TYR A N 1
ATOM 679 C CA . TYR A 1 85 ? 0.771 -21.594 6.531 1 94.12 85 TYR A CA 1
ATOM 680 C C . TYR A 1 85 ? 1.918 -20.703 6.062 1 94.12 85 TYR A C 1
ATOM 682 O O . TYR A 1 85 ? 3.078 -21.125 6.066 1 94.12 85 TYR A O 1
ATOM 690 N N . VAL A 1 86 ? 1.549 -19.516 5.688 1 95.75 86 VAL A N 1
ATOM 691 C CA . VAL A 1 86 ? 2.543 -18.578 5.168 1 95.75 86 VAL A CA 1
ATOM 692 C C . VAL A 1 86 ? 3.568 -18.25 6.25 1 95.75 86 VAL A C 1
ATOM 694 O O . VAL A 1 86 ? 4.766 -18.156 5.969 1 95.75 86 VAL A O 1
ATOM 697 N N . ALA A 1 87 ? 3.094 -18.047 7.465 1 98 87 ALA A N 1
ATOM 698 C CA . ALA A 1 87 ? 3.979 -17.781 8.594 1 98 87 ALA A CA 1
ATOM 699 C C . ALA A 1 87 ? 5.012 -18.891 8.758 1 98 87 ALA A C 1
ATOM 701 O O . ALA A 1 87 ? 6.195 -18.625 8.977 1 98 87 ALA A O 1
ATOM 702 N N . ARG A 1 88 ? 4.598 -20.125 8.625 1 97.06 88 ARG A N 1
ATOM 703 C CA . ARG A 1 88 ? 5.496 -21.266 8.742 1 97.06 88 ARG A CA 1
ATOM 704 C C . ARG A 1 88 ? 6.48 -21.312 7.578 1 97.06 88 ARG A C 1
ATOM 706 O O . ARG A 1 88 ? 7.676 -21.547 7.777 1 97.06 88 ARG A O 1
ATOM 713 N N . GLU A 1 89 ? 5.938 -21.078 6.441 1 93.62 89 GLU A N 1
ATOM 714 C CA . GLU A 1 89 ? 6.754 -21.141 5.23 1 93.62 89 GLU A CA 1
ATOM 715 C C . GLU A 1 89 ? 7.844 -20.062 5.242 1 93.62 89 GLU A C 1
ATOM 717 O O . GLU A 1 89 ? 8.953 -20.297 4.762 1 93.62 89 GLU A O 1
ATOM 722 N N . LEU A 1 90 ? 7.582 -18.906 5.754 1 96.69 90 LEU A N 1
ATOM 723 C CA . LEU A 1 90 ? 8.508 -17.781 5.676 1 96.69 90 LEU A CA 1
ATOM 724 C C . LEU A 1 90 ? 9.234 -17.594 7 1 96.69 90 LEU A C 1
ATOM 726 O O . LEU A 1 90 ? 10.141 -16.766 7.102 1 96.69 90 LEU A O 1
ATOM 730 N N . GLY A 1 91 ? 8.898 -18.297 7.973 1 97.69 91 GLY A N 1
ATOM 731 C CA . GLY A 1 91 ? 9.57 -18.203 9.258 1 97.69 91 GLY A CA 1
ATOM 732 C C . GLY A 1 91 ? 9.297 -16.906 9.984 1 97.69 91 GLY A C 1
ATOM 733 O O . GLY A 1 91 ? 10.219 -16.266 10.5 1 97.69 91 GLY A O 1
ATOM 734 N N . MET A 1 92 ? 8.047 -16.484 10.016 1 97.56 92 MET A N 1
ATOM 735 C CA . MET A 1 92 ? 7.645 -15.25 10.68 1 97.56 92 MET A CA 1
ATOM 736 C C . MET A 1 92 ? 6.355 -15.453 11.469 1 97.56 92 MET A C 1
ATOM 738 O O . MET A 1 92 ? 5.746 -16.516 11.406 1 97.56 92 MET A O 1
ATOM 742 N N . ASP A 1 93 ? 5.961 -14.484 12.188 1 97.25 93 ASP A N 1
ATOM 743 C CA . ASP A 1 93 ? 4.707 -14.555 12.93 1 97.25 93 ASP A CA 1
ATOM 744 C C . ASP A 1 93 ? 3.518 -14.242 12.023 1 97.25 93 ASP A C 1
ATOM 746 O O . ASP A 1 93 ? 3.65 -13.508 11.039 1 97.25 93 ASP A O 1
ATOM 750 N N . ARG A 1 94 ? 2.428 -14.758 12.453 1 97.31 94 ARG A N 1
ATOM 751 C CA . ARG A 1 94 ? 1.203 -14.555 11.688 1 97.31 94 ARG A CA 1
ATOM 752 C C . ARG A 1 94 ? 0.863 -13.07 11.578 1 97.31 94 ARG A C 1
ATOM 754 O O . ARG A 1 94 ? 0.361 -12.617 10.547 1 97.31 94 ARG A O 1
ATOM 761 N N . ARG A 1 95 ? 1.139 -12.414 12.594 1 95.5 95 ARG A N 1
ATOM 762 C CA . ARG A 1 95 ? 0.854 -10.984 12.602 1 95.5 95 ARG A CA 1
ATOM 763 C C . ARG A 1 95 ? 1.682 -10.25 11.547 1 95.5 95 ARG A C 1
ATOM 765 O O . ARG A 1 95 ? 1.172 -9.375 10.844 1 95.5 95 ARG A O 1
ATOM 772 N N . LYS A 1 96 ? 2.914 -10.656 11.531 1 96.94 96 LYS A N 1
ATOM 773 C CA . LYS A 1 96 ? 3.807 -10.062 10.539 1 96.94 96 LYS A CA 1
ATOM 774 C C . LYS A 1 96 ? 3.373 -10.414 9.125 1 96.94 96 LYS A C 1
ATOM 776 O O . LYS A 1 96 ? 3.416 -9.57 8.227 1 96.94 96 LYS A O 1
ATOM 781 N N . VAL A 1 97 ? 2.93 -11.594 8.906 1 97.81 97 VAL A N 1
ATOM 782 C CA . VAL A 1 97 ? 2.438 -12.023 7.602 1 97.81 97 VAL A CA 1
ATOM 783 C C . VAL A 1 97 ? 1.256 -11.156 7.18 1 97.81 97 VAL A C 1
ATOM 785 O O . VAL A 1 97 ? 1.208 -10.664 6.051 1 97.81 97 VAL A O 1
ATOM 788 N N . THR A 1 98 ? 0.365 -10.977 8.109 1 96.88 98 THR A N 1
ATOM 789 C CA . THR A 1 98 ? -0.817 -10.164 7.832 1 96.88 98 THR A CA 1
ATOM 790 C C . THR A 1 98 ? -0.423 -8.734 7.469 1 96.88 98 THR A C 1
ATOM 792 O O . THR A 1 98 ? -1 -8.141 6.555 1 96.88 98 THR A O 1
ATOM 795 N N . GLN A 1 99 ? 0.57 -8.281 8.148 1 97.56 99 GLN A N 1
ATOM 796 C CA . GLN A 1 99 ? 1.042 -6.926 7.875 1 97.56 99 GLN A CA 1
ATOM 797 C C . GLN A 1 99 ? 1.65 -6.82 6.48 1 97.56 99 GLN A C 1
ATOM 799 O O . GLN A 1 99 ? 1.32 -5.91 5.719 1 97.56 99 GLN A O 1
ATOM 804 N N . LEU A 1 100 ? 2.453 -7.723 6.172 1 98.38 100 LEU A N 1
ATOM 805 C CA . LEU A 1 100 ? 3.184 -7.672 4.91 1 98.38 100 LEU A CA 1
ATOM 806 C C . LEU A 1 100 ? 2.24 -7.875 3.729 1 98.38 100 LEU A C 1
ATOM 808 O O . LEU A 1 100 ? 2.338 -7.168 2.723 1 98.38 100 LEU A O 1
ATOM 812 N N . VAL A 1 101 ? 1.311 -8.75 3.887 1 98.19 101 VAL A N 1
ATOM 813 C CA . VAL A 1 101 ? 0.356 -9.016 2.816 1 98.19 101 VAL A CA 1
ATOM 814 C C . VAL A 1 101 ? -0.535 -7.797 2.6 1 98.19 101 VAL A C 1
ATOM 816 O O . VAL A 1 101 ? -0.792 -7.406 1.459 1 98.19 101 VAL A O 1
ATOM 819 N N . SER A 1 102 ? -0.921 -7.176 3.648 1 98.06 102 SER A N 1
ATOM 820 C CA . SER A 1 102 ? -1.78 -6.004 3.523 1 98.06 102 SER A CA 1
ATOM 821 C C . SER A 1 102 ? -1.034 -4.836 2.887 1 98.06 102 SER A C 1
ATOM 823 O O . SER A 1 102 ? -1.616 -4.066 2.119 1 98.06 102 SER A O 1
ATOM 825 N N . MET A 1 103 ? 0.229 -4.758 3.227 1 98.31 103 MET A N 1
ATOM 826 C CA . MET A 1 103 ? 1.06 -3.732 2.602 1 98.31 103 MET A CA 1
ATOM 827 C C . MET A 1 103 ? 1.188 -3.977 1.102 1 98.31 103 MET A C 1
ATOM 829 O O . MET A 1 103 ? 1.096 -3.039 0.306 1 98.31 103 MET A O 1
ATOM 833 N N . GLY A 1 104 ? 1.391 -5.238 0.763 1 98.75 104 GLY A N 1
ATOM 834 C CA . GLY A 1 104 ? 1.493 -5.602 -0.641 1 98.75 104 GLY A CA 1
ATOM 835 C C . GLY A 1 104 ? 0.212 -5.359 -1.415 1 98.75 104 GLY A C 1
ATOM 836 O O . GLY A 1 104 ? 0.25 -4.902 -2.561 1 98.75 104 GLY A O 1
ATOM 837 N N . GLU A 1 105 ? -0.882 -5.66 -0.781 1 98.62 105 GLU A N 1
ATOM 838 C CA . GLU A 1 105 ? -2.18 -5.395 -1.397 1 98.62 105 GLU A CA 1
ATOM 839 C C . GLU A 1 105 ? -2.383 -3.9 -1.631 1 98.62 105 GLU A C 1
ATOM 841 O O . GLU A 1 105 ? -2.867 -3.492 -2.689 1 98.62 105 GLU A O 1
ATOM 846 N N . SER A 1 106 ? -2.025 -3.164 -0.679 1 98.5 106 SER A N 1
ATOM 847 C CA . SER A 1 106 ? -2.152 -1.714 -0.792 1 98.5 106 SER A CA 1
ATOM 848 C C . SER A 1 106 ? -1.28 -1.169 -1.919 1 98.5 106 SER A C 1
ATOM 850 O O . SER A 1 106 ? -1.688 -0.257 -2.641 1 98.5 106 SER A O 1
ATOM 852 N N . TRP A 1 107 ? -0.126 -1.696 -2.055 1 98.44 107 TRP A N 1
ATOM 853 C CA . TRP A 1 107 ? 0.795 -1.316 -3.121 1 98.44 107 TRP A CA 1
ATOM 854 C C . TRP A 1 107 ? 0.186 -1.594 -4.492 1 98.44 107 TRP A C 1
ATOM 856 O O . TRP A 1 107 ? 0.149 -0.711 -5.352 1 98.44 107 TRP A O 1
ATOM 866 N N . VAL A 1 108 ? -0.31 -2.75 -4.656 1 98.69 108 VAL A N 1
ATOM 867 C CA . VAL A 1 108 ? -0.846 -3.15 -5.953 1 98.69 108 VAL A CA 1
ATOM 868 C C . VAL A 1 108 ? -2.111 -2.354 -6.258 1 98.69 108 VAL A C 1
ATOM 870 O O . VAL A 1 108 ? -2.324 -1.927 -7.395 1 98.69 108 VAL A O 1
ATOM 873 N N . ALA A 1 109 ? -2.918 -2.137 -5.285 1 98.06 109 ALA A N 1
ATOM 874 C CA . ALA A 1 109 ? -4.137 -1.354 -5.465 1 98.06 109 ALA A CA 1
ATOM 875 C C . ALA A 1 109 ? -3.814 0.065 -5.926 1 98.06 109 ALA A C 1
ATOM 877 O O . ALA A 1 109 ? -4.461 0.592 -6.836 1 98.06 109 ALA A O 1
ATOM 878 N N . ALA A 1 110 ? -2.828 0.649 -5.309 1 97.88 110 ALA A N 1
ATOM 879 C CA . ALA A 1 110 ? -2.434 2.006 -5.68 1 97.88 110 ALA A CA 1
ATOM 880 C C . ALA A 1 110 ? -1.897 2.051 -7.109 1 97.88 110 ALA A C 1
ATOM 882 O O . ALA A 1 110 ? -2.186 2.988 -7.855 1 97.88 110 ALA A O 1
ATOM 883 N N . TRP A 1 111 ? -1.136 1.074 -7.422 1 97.19 111 TRP A N 1
ATOM 884 C CA . TRP A 1 111 ? -0.541 0.978 -8.75 1 97.19 111 TRP A CA 1
ATOM 885 C C . TRP A 1 111 ? -1.619 0.925 -9.828 1 97.19 111 TRP A C 1
ATOM 887 O O . TRP A 1 111 ? -1.536 1.636 -10.828 1 97.19 111 TRP A O 1
ATOM 897 N N . LEU A 1 112 ? -2.611 0.121 -9.602 1 96.25 112 LEU A N 1
ATOM 898 C CA . LEU A 1 112 ? -3.701 -0.045 -10.555 1 96.25 112 LEU A CA 1
ATOM 899 C C . LEU A 1 112 ? -4.559 1.215 -10.633 1 96.25 112 LEU A C 1
ATOM 901 O O . LEU A 1 112 ? -4.996 1.609 -11.711 1 96.25 112 LEU A O 1
ATOM 905 N N . GLU A 1 113 ? -4.785 1.792 -9.492 1 95.5 113 GLU A N 1
ATOM 906 C CA . GLU A 1 113 ? -5.582 3.014 -9.445 1 95.5 113 GLU A CA 1
ATOM 907 C C . GLU A 1 113 ? -4.902 4.148 -10.203 1 95.5 113 GLU A C 1
ATOM 909 O O . GLU A 1 113 ? -5.551 4.871 -10.961 1 95.5 113 GLU A O 1
ATOM 914 N N . LYS A 1 114 ? -3.617 4.32 -9.977 1 94.5 114 LYS A N 1
ATOM 915 C CA . LYS A 1 114 ? -2.867 5.363 -10.664 1 94.5 114 LYS A CA 1
ATOM 916 C C . LYS A 1 114 ? -2.828 5.113 -12.164 1 94.5 114 LYS A C 1
ATOM 918 O O . LYS A 1 114 ? -2.854 6.059 -12.961 1 94.5 114 LYS A O 1
ATOM 923 N N . ASP A 1 115 ? -2.732 3.857 -12.562 1 91.12 115 ASP A N 1
ATOM 924 C CA . ASP A 1 115 ? -2.73 3.5 -13.977 1 91.12 115 ASP A CA 1
ATOM 925 C C . ASP A 1 115 ? -4.043 3.906 -14.648 1 91.12 115 ASP A C 1
ATOM 927 O O . ASP A 1 115 ? -4.047 4.34 -15.805 1 91.12 115 ASP A O 1
ATOM 931 N N . SER A 1 116 ? -5.102 3.682 -13.961 1 89.81 116 SER A N 1
ATOM 932 C CA . SER A 1 116 ? -6.414 4.02 -14.508 1 89.81 116 SER A CA 1
ATOM 933 C C . SER A 1 116 ? -6.586 5.527 -14.648 1 89.81 116 SER A C 1
ATOM 935 O O . SER A 1 116 ? -7.32 5.992 -15.523 1 89.81 116 SER A O 1
ATOM 937 N N . GLU A 1 117 ? -5.988 6.332 -13.781 1 81.81 117 GLU A N 1
ATOM 938 C CA . GLU A 1 117 ? -6.023 7.789 -13.859 1 81.81 117 GLU A CA 1
ATOM 939 C C . GLU A 1 117 ? -5.25 8.297 -15.078 1 81.81 117 GLU A C 1
ATOM 941 O O . GLU A 1 117 ? -5.672 9.25 -15.727 1 81.81 117 GLU A O 1
ATOM 946 N N . SER A 1 118 ? -4.078 7.672 -15.266 1 74.25 118 SER A N 1
ATOM 947 C CA . SER A 1 118 ? -3.248 8.07 -16.391 1 74.25 118 SER A CA 1
ATOM 948 C C . SER A 1 118 ? -3.908 7.715 -17.719 1 74.25 118 SER A C 1
ATOM 950 O O . SER A 1 118 ? -3.729 8.414 -18.719 1 74.25 118 SER A O 1
ATOM 952 N N . SER A 1 119 ? -4.531 6.625 -17.75 1 65.38 119 SER A N 1
ATOM 953 C CA . SER A 1 119 ? -5.219 6.227 -18.969 1 65.38 119 SER A CA 1
ATOM 954 C C . SER A 1 119 ? -6.426 7.113 -19.25 1 65.38 119 SER A C 1
ATOM 956 O O . SER A 1 119 ? -6.762 7.387 -20.406 1 65.38 119 SER A O 1
ATOM 958 N N . SER A 1 120 ? -7.082 7.59 -18.281 1 61.88 120 SER A N 1
ATOM 959 C CA . SER A 1 120 ? -8.227 8.477 -18.469 1 61.88 120 SER A CA 1
ATOM 960 C C . SER A 1 120 ? -7.781 9.883 -18.859 1 61.88 120 SER A C 1
ATOM 962 O O . SER A 1 120 ? -8.508 10.594 -19.562 1 61.88 120 SER A O 1
ATOM 964 N N . SER A 1 121 ? -6.688 10.352 -18.484 1 55.56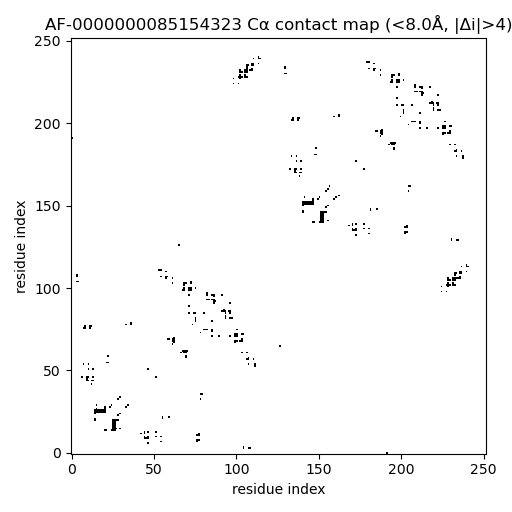 121 SER A N 1
ATOM 965 C CA . SER A 1 121 ? -6.188 11.664 -18.891 1 55.56 121 SER A CA 1
ATOM 966 C C . SER A 1 121 ? -5.691 11.648 -20.328 1 55.56 121 SER A C 1
ATOM 968 O O . SER A 1 121 ? -5.465 12.703 -20.922 1 55.56 121 SER A O 1
ATOM 970 N N . SER A 1 122 ? -5.195 10.609 -20.953 1 50 122 SER A N 1
ATOM 971 C CA . SER A 1 122 ? -4.746 10.547 -22.344 1 50 122 SER A CA 1
ATOM 972 C C . SER A 1 122 ? -5.93 10.57 -23.297 1 50 122 SER A C 1
ATOM 974 O O . SER A 1 122 ? -5.746 10.523 -24.516 1 50 122 SER A O 1
ATOM 976 N N . ILE A 1 123 ? -7.113 10.305 -23.078 1 46.72 123 ILE A N 1
ATOM 977 C CA . ILE A 1 123 ? -8.188 10.586 -24.031 1 46.72 123 ILE A CA 1
ATOM 978 C C . ILE A 1 123 ? -8.289 12.094 -24.25 1 46.72 123 ILE A C 1
ATOM 980 O O . ILE A 1 123 ? -8.906 12.805 -23.469 1 46.72 123 ILE A O 1
ATOM 984 N N . CYS A 1 124 ? -7.254 12.797 -24.672 1 37.22 124 CYS A N 1
ATOM 985 C CA . CYS A 1 124 ? -7.258 14.203 -25.047 1 37.22 124 CYS A CA 1
ATOM 986 C C . CYS A 1 124 ? -8.234 14.461 -26.188 1 37.22 124 CYS A C 1
ATOM 988 O O . CYS A 1 124 ? -8.461 13.578 -27.031 1 37.22 124 CYS A O 1
ATOM 990 N N . ILE A 1 125 ? -8.797 15.828 -26.25 1 32.59 125 ILE A N 1
ATOM 991 C CA . ILE A 1 125 ? -9.656 16.672 -27.078 1 32.59 125 ILE A CA 1
ATOM 992 C C . ILE A 1 125 ? -9.086 16.734 -28.5 1 32.59 125 ILE A C 1
ATOM 994 O O . ILE A 1 125 ? -7.977 17.234 -28.703 1 32.59 125 ILE A O 1
ATOM 998 N N . ASP A 1 126 ? -9.148 15.695 -29.312 1 23.73 126 ASP A N 1
ATOM 999 C CA . ASP A 1 126 ? -9.055 16.078 -30.719 1 23.73 126 ASP A CA 1
ATOM 1000 C C . ASP A 1 126 ? -10.109 17.125 -31.062 1 23.73 126 ASP A C 1
ATOM 1002 O O . ASP A 1 126 ? -11.266 17.016 -30.656 1 23.73 126 ASP A O 1
ATOM 1006 N N . MET B 1 1 ? 12.383 2.023 3.145 1 50.19 1 MET B N 1
ATOM 1007 C CA . MET B 1 1 ? 11.297 2.408 4.039 1 50.19 1 MET B CA 1
ATOM 1008 C C . MET B 1 1 ? 11.453 3.854 4.496 1 50.19 1 MET B C 1
ATOM 1010 O O . MET B 1 1 ? 10.469 4.586 4.602 1 50.19 1 MET B O 1
ATOM 1014 N N . GLU B 1 2 ? 12.742 4.324 4.441 1 66.88 2 GLU B N 1
ATOM 1015 C CA . GLU B 1 2 ? 13.047 5.645 4.984 1 66.88 2 GLU B CA 1
ATOM 1016 C C . GLU B 1 2 ? 12.617 6.746 4.02 1 66.88 2 GLU B C 1
ATOM 1018 O O . GLU B 1 2 ? 12.156 7.809 4.445 1 66.88 2 GLU B O 1
ATOM 1023 N N . PHE B 1 3 ? 12.398 6.324 2.838 1 88.69 3 PHE B N 1
ATOM 1024 C CA . PHE B 1 3 ? 12.18 7.355 1.832 1 88.69 3 PHE B CA 1
ATOM 1025 C C . PHE B 1 3 ? 10.734 7.844 1.865 1 88.69 3 PHE B C 1
ATOM 1027 O O . PHE B 1 3 ? 10.484 9.055 1.869 1 88.69 3 PHE B O 1
ATOM 1034 N N . ILE B 1 4 ? 9.891 6.996 2.154 1 96.69 4 ILE B N 1
ATOM 1035 C CA . ILE B 1 4 ? 8.484 7.379 2.105 1 96.69 4 ILE B CA 1
ATOM 1036 C C . ILE B 1 4 ? 8.102 8.133 3.379 1 96.69 4 ILE B C 1
ATOM 1038 O O . ILE B 1 4 ? 7.32 9.078 3.338 1 96.69 4 ILE B O 1
ATOM 1042 N N . SER B 1 5 ? 8.633 7.688 4.516 1 95.81 5 SER B N 1
ATOM 1043 C CA . SER B 1 5 ? 8.383 8.375 5.781 1 95.81 5 SER B CA 1
ATOM 1044 C C . SER B 1 5 ? 8.875 9.812 5.738 1 95.81 5 SER B C 1
ATOM 1046 O O . SER B 1 5 ? 8.227 10.719 6.27 1 95.81 5 SER B O 1
ATOM 1048 N N . GLU B 1 6 ? 9.977 10.008 5.086 1 95.81 6 GLU B N 1
ATOM 1049 C CA . GLU B 1 6 ? 10.531 11.352 4.945 1 95.81 6 GLU B CA 1
ATOM 1050 C C . GLU B 1 6 ? 9.656 12.227 4.051 1 95.81 6 GLU B C 1
ATOM 1052 O O . GLU B 1 6 ? 9.422 13.398 4.355 1 95.81 6 GLU B O 1
ATOM 1057 N N . LYS B 1 7 ? 9.172 11.656 2.957 1 97.06 7 LYS B N 1
ATOM 1058 C CA . LYS B 1 7 ? 8.297 12.391 2.049 1 97.06 7 LYS B CA 1
ATOM 1059 C C . LYS B 1 7 ? 6.988 12.773 2.732 1 97.06 7 LYS B C 1
ATOM 1061 O O . LYS B 1 7 ? 6.504 13.898 2.576 1 97.06 7 LYS B O 1
ATOM 1066 N N . LEU B 1 8 ? 6.512 11.898 3.531 1 97.38 8 LEU B N 1
ATOM 1067 C CA . LEU B 1 8 ? 5.242 12.148 4.211 1 97.38 8 LEU B CA 1
ATOM 1068 C C . LEU B 1 8 ? 5.414 13.172 5.328 1 97.38 8 LEU B C 1
ATOM 1070 O O . LEU B 1 8 ? 4.512 13.977 5.582 1 97.38 8 LEU B O 1
ATOM 1074 N N . THR B 1 9 ? 6.574 13.117 5.953 1 94.44 9 THR B N 1
ATOM 1075 C CA . THR B 1 9 ? 6.887 14.117 6.965 1 94.44 9 THR B CA 1
ATOM 1076 C C . THR B 1 9 ? 6.945 15.508 6.344 1 94.44 9 THR B C 1
ATOM 1078 O O . THR B 1 9 ? 6.371 16.453 6.883 1 94.44 9 THR B O 1
ATOM 1081 N N . ASN B 1 10 ? 7.617 15.57 5.227 1 94.56 10 ASN B N 1
ATOM 1082 C CA . ASN B 1 10 ? 7.707 16.844 4.523 1 94.56 10 ASN B CA 1
ATOM 1083 C C . ASN B 1 10 ? 6.348 17.297 3.996 1 94.56 10 ASN B C 1
ATOM 1085 O O . ASN B 1 10 ? 6.047 18.484 3.977 1 94.56 10 ASN B O 1
ATOM 1089 N N . TYR B 1 11 ? 5.562 16.359 3.592 1 96.06 11 TYR B N 1
ATOM 1090 C CA . TYR B 1 11 ? 4.203 16.672 3.162 1 96.06 11 TYR B CA 1
ATOM 1091 C C . TYR B 1 11 ? 3.387 17.25 4.309 1 96.06 11 TYR B C 1
ATOM 1093 O O . TYR B 1 11 ? 2.645 18.219 4.125 1 96.06 11 TYR B O 1
ATOM 1101 N N . ALA B 1 12 ? 3.465 16.672 5.453 1 93.38 12 ALA B N 1
ATOM 1102 C CA . ALA B 1 12 ? 2.75 17.172 6.629 1 93.38 12 ALA B CA 1
ATOM 1103 C C . ALA B 1 12 ? 3.174 18.594 6.977 1 93.38 12 ALA B C 1
ATOM 1105 O O . ALA B 1 12 ? 2.344 19.422 7.359 1 93.38 12 ALA B O 1
ATOM 1106 N N . LEU B 1 13 ? 4.453 18.812 6.852 1 90.94 13 LEU B N 1
ATOM 1107 C CA . LEU B 1 13 ? 4.965 20.156 7.086 1 90.94 13 LEU B CA 1
ATOM 1108 C C . LEU B 1 13 ? 4.406 21.141 6.059 1 90.94 13 LEU B C 1
ATOM 1110 O O . LEU B 1 13 ? 4.055 22.281 6.398 1 90.94 13 LEU B O 1
ATOM 1114 N N . TRP B 1 14 ? 4.375 20.688 4.895 1 92.56 14 TRP B N 1
ATOM 1115 C CA . TRP B 1 14 ? 3.812 21.484 3.803 1 92.56 14 TRP B CA 1
ATOM 1116 C C . TRP B 1 14 ? 2.357 21.844 4.086 1 92.56 14 TRP B C 1
ATOM 1118 O O . TRP B 1 14 ? 1.933 22.969 3.828 1 92.56 14 TRP B O 1
ATOM 1128 N N . LEU B 1 15 ? 1.618 20.984 4.609 1 91.38 15 LEU B N 1
ATOM 1129 C CA . LEU B 1 15 ? 0.217 21.219 4.934 1 91.38 15 LEU B CA 1
ATOM 1130 C C . LEU B 1 15 ? 0.088 22.312 5.988 1 91.38 15 LEU B C 1
ATOM 1132 O O . LEU B 1 15 ? -0.857 23.109 5.957 1 91.38 15 LEU B O 1
ATOM 1136 N N . ARG B 1 16 ? 0.997 22.328 6.809 1 86.69 16 ARG B N 1
ATOM 1137 C CA . ARG B 1 16 ? 0.951 23.266 7.926 1 86.69 16 ARG B CA 1
ATOM 1138 C C . ARG B 1 16 ? 1.197 24.688 7.449 1 86.69 16 ARG B C 1
ATOM 1140 O O . ARG B 1 16 ? 0.715 25.641 8.055 1 86.69 16 ARG B O 1
ATOM 1147 N N . VAL B 1 17 ? 1.882 24.828 6.383 1 85.19 17 VAL B N 1
ATOM 1148 C CA . VAL B 1 17 ? 2.244 26.172 5.93 1 85.19 17 VAL B CA 1
ATOM 1149 C C . VAL B 1 17 ? 1.441 26.531 4.68 1 85.19 17 VAL B C 1
ATOM 1151 O O . VAL B 1 17 ? 1.497 27.672 4.207 1 85.19 17 VAL B O 1
ATOM 1154 N N . SER B 1 18 ? 0.719 25.609 4.172 1 86.31 18 SER B N 1
ATOM 1155 C CA . SER B 1 18 ? -0.065 25.844 2.969 1 86.31 18 SER B CA 1
ATOM 1156 C C . SER B 1 18 ? -1.229 26.797 3.25 1 86.31 18 SER B C 1
ATOM 1158 O O . SER B 1 18 ? -1.948 26.625 4.234 1 86.31 18 SER B O 1
ATOM 1160 N N . PRO B 1 19 ? -1.397 27.766 2.369 1 82.94 19 PRO B N 1
ATOM 1161 C CA . PRO B 1 19 ? -2.52 28.703 2.547 1 82.94 19 PRO B CA 1
ATOM 1162 C C . PRO B 1 19 ? -3.863 28.078 2.176 1 82.94 19 PRO B C 1
ATOM 1164 O O . PRO B 1 19 ? -4.91 28.547 2.619 1 82.94 19 PRO B O 1
ATOM 1167 N N . VAL B 1 20 ? -3.889 27.094 1.386 1 85.19 20 VAL B N 1
ATOM 1168 C CA . VAL B 1 20 ? -5.094 26.406 0.931 1 85.19 20 VAL B CA 1
ATOM 1169 C C . VAL B 1 20 ? -5.285 25.109 1.729 1 85.19 20 VAL B C 1
ATOM 1171 O O . VAL B 1 20 ? -4.344 24.344 1.899 1 85.19 20 VAL B O 1
ATOM 1174 N N . PRO B 1 21 ? -6.465 25 2.234 1 88 21 PRO B N 1
ATOM 1175 C CA . PRO B 1 21 ? -6.707 23.719 2.896 1 88 21 PRO B CA 1
ATOM 1176 C C . PRO B 1 21 ? -6.723 22.547 1.919 1 88 21 PRO B C 1
ATOM 1178 O O . PRO B 1 21 ? -7.242 22.672 0.808 1 88 21 PRO B O 1
ATOM 1181 N N . HIS B 1 22 ? -6.082 21.531 2.32 1 90.94 22 HIS B N 1
ATOM 1182 C CA . HIS B 1 22 ? -6.059 20.297 1.528 1 90.94 22 HIS B CA 1
ATOM 1183 C C . HIS B 1 22 ? -6.555 19.109 2.34 1 90.94 22 HIS B C 1
ATOM 1185 O O . HIS B 1 22 ? -6.113 18.906 3.471 1 90.94 22 HIS B O 1
ATOM 1191 N N . LEU B 1 23 ? -7.508 18.281 1.771 1 91.38 23 LEU B N 1
ATOM 1192 C CA . LEU B 1 23 ? -8.078 17.078 2.387 1 91.38 23 LEU B CA 1
ATOM 1193 C C . LEU B 1 23 ? -8.688 17.406 3.748 1 91.38 23 LEU B C 1
ATOM 1195 O O . LEU B 1 23 ? -8.703 16.562 4.641 1 91.38 23 LEU B O 1
ATOM 1199 N N . GLY B 1 24 ? -9.023 18.625 3.871 1 86.31 24 GLY B N 1
ATOM 1200 C CA . GLY B 1 24 ? -9.602 19.062 5.133 1 86.31 24 GLY B CA 1
ATOM 1201 C C . GLY B 1 24 ? -8.562 19.453 6.164 1 86.31 24 GLY B C 1
ATOM 1202 O O . GLY B 1 24 ? -8.906 19.766 7.305 1 86.31 24 GLY B O 1
ATOM 1203 N N . TYR B 1 25 ? -7.348 19.438 5.488 1 85.19 25 TYR B N 1
ATOM 1204 C CA . TYR B 1 25 ? -6.246 19.812 6.363 1 85.19 25 TYR B CA 1
ATOM 1205 C C . TYR B 1 25 ? -5.531 21.047 5.84 1 85.19 25 TYR B C 1
ATOM 1207 O O . TYR B 1 25 ? -5.43 21.25 4.625 1 85.19 25 TYR B O 1
ATOM 1215 N N . GLY B 1 26 ? -5.371 22 6.648 1 80.5 26 GLY B N 1
ATOM 1216 C CA . GLY B 1 26 ? -4.625 23.219 6.375 1 80.5 26 GLY B CA 1
ATOM 1217 C C . GLY B 1 26 ? -4.141 23.922 7.629 1 80.5 26 GLY B C 1
ATOM 1218 O O . GLY B 1 26 ? -4.441 23.484 8.742 1 80.5 26 GLY B O 1
ATOM 1219 N N . ARG B 1 27 ? -3.363 24.859 7.375 1 78.31 27 ARG B N 1
ATOM 1220 C CA . ARG B 1 27 ? -2.736 25.578 8.484 1 78.31 27 ARG B CA 1
ATOM 1221 C C . ARG B 1 27 ? -3.76 25.938 9.555 1 78.31 27 ARG B C 1
ATOM 1223 O O . ARG B 1 27 ? -3.537 25.672 10.742 1 78.31 27 ARG B O 1
ATOM 1230 N N . LEU B 1 28 ? -4.859 26.391 9.133 1 76.62 28 LEU B N 1
ATOM 1231 C CA . LEU B 1 28 ? -5.875 26.844 10.078 1 76.62 28 LEU B CA 1
ATOM 1232 C C . LEU B 1 28 ? -6.523 25.656 10.781 1 76.62 28 LEU B C 1
ATOM 1234 O O . LEU B 1 28 ? -6.707 25.672 12 1 76.62 28 LEU B O 1
ATOM 1238 N N . ALA B 1 29 ? -6.863 24.656 10.031 1 76.31 29 ALA B N 1
ATOM 1239 C CA . ALA B 1 29 ? -7.508 23.469 10.602 1 76.31 29 ALA B CA 1
ATOM 1240 C C . ALA B 1 29 ? -6.578 22.75 11.578 1 76.31 29 ALA B C 1
ATOM 1242 O O . ALA B 1 29 ? -7.004 22.344 12.664 1 76.31 29 ALA B O 1
ATOM 1243 N N . ILE B 1 30 ? -5.434 22.703 11.258 1 77.12 30 ILE B N 1
ATOM 1244 C CA . ILE B 1 30 ? -4.445 22.016 12.078 1 77.12 30 ILE B CA 1
ATOM 1245 C C . ILE B 1 30 ? -4.207 22.781 13.367 1 77.12 30 ILE B C 1
ATOM 1247 O O . ILE B 1 30 ? -4.125 22.203 14.453 1 77.12 30 ILE B O 1
ATOM 1251 N N . SER B 1 31 ? -4.066 24.062 13.258 1 75.56 31 SER B N 1
ATOM 1252 C CA . SER B 1 31 ? -3.83 24.922 14.422 1 75.56 31 SER B CA 1
ATOM 1253 C C . SER B 1 31 ? -4.992 24.844 15.406 1 75.56 31 SER B C 1
ATOM 1255 O O . SER B 1 31 ? -4.789 24.891 16.625 1 75.56 31 SER B O 1
ATOM 1257 N N . CYS B 1 32 ? -6.125 24.625 14.859 1 72.19 32 CYS B N 1
ATOM 1258 C CA . CYS B 1 32 ? -7.316 24.625 15.703 1 72.19 32 CYS B CA 1
ATOM 1259 C C . CYS B 1 32 ? -7.535 23.266 16.344 1 72.19 32 CYS B C 1
ATOM 1261 O O . CYS B 1 32 ? -7.973 23.172 17.484 1 72.19 32 CYS B O 1
ATOM 1263 N N . CYS B 1 33 ? -7.242 22.328 15.57 1 67.38 33 CYS B N 1
ATOM 1264 C CA . CYS B 1 33 ? -7.629 21 16.016 1 67.38 33 CYS B CA 1
ATOM 1265 C C . CYS B 1 33 ? -6.43 20.25 16.594 1 67.38 33 CYS B C 1
ATOM 1267 O O . CYS B 1 33 ? -6.594 19.344 17.422 1 67.38 33 CYS B O 1
ATOM 1269 N N . TRP B 1 34 ? -5.367 20.625 16.156 1 68.06 34 TRP B N 1
ATOM 1270 C CA . TRP B 1 34 ? -4.16 19.938 16.609 1 68.06 34 TRP B CA 1
ATOM 1271 C C . TRP B 1 34 ? -3.201 20.906 17.281 1 68.06 34 TRP B C 1
ATOM 1273 O O . TRP B 1 34 ? -2.043 21.031 16.891 1 68.06 34 TRP B O 1
ATOM 1283 N N . GLN B 1 35 ? -3.803 21.672 18.156 1 58.12 35 GLN B N 1
ATOM 1284 C CA . GLN B 1 35 ? -3.178 22.797 18.844 1 58.12 35 GLN B CA 1
ATOM 1285 C C . GLN B 1 35 ? -1.927 22.344 19.594 1 58.12 35 GLN B C 1
ATOM 1287 O O . GLN B 1 35 ? -0.967 23.109 19.719 1 58.12 35 GLN B O 1
ATOM 1292 N N . ASP B 1 36 ? -2.123 21.219 20.25 1 56.53 36 ASP B N 1
ATOM 1293 C CA . ASP B 1 36 ? -1.02 20.812 21.109 1 56.53 36 ASP B CA 1
ATOM 1294 C C . ASP B 1 36 ? 0.201 20.391 20.297 1 56.53 36 ASP B C 1
ATOM 1296 O O . ASP B 1 36 ? 1.186 19.906 20.859 1 56.53 36 ASP B O 1
ATOM 1300 N N . TYR B 1 37 ? -0.048 20.578 19.016 1 55.97 37 TYR B N 1
ATOM 1301 C CA . TYR B 1 37 ? 1.139 20.219 18.25 1 55.97 37 TYR B CA 1
ATOM 1302 C C . TYR B 1 37 ? 2.234 21.266 18.406 1 55.97 37 TYR B C 1
ATOM 1304 O O . TYR B 1 37 ? 1.974 22.469 18.312 1 55.97 37 TYR B O 1
ATOM 1312 N N . PRO B 1 38 ? 3.135 20.922 19.328 1 52.59 38 PRO B N 1
ATOM 1313 C CA . PRO B 1 38 ? 4.141 21.969 19.531 1 52.59 38 PRO B CA 1
ATOM 1314 C C . PRO B 1 38 ? 4.355 22.828 18.281 1 52.59 38 PRO B C 1
ATOM 1316 O O . PRO B 1 38 ? 4.199 22.328 17.156 1 52.59 38 PRO B O 1
ATOM 1319 N N . ALA B 1 39 ? 4.133 24.016 18.469 1 52.09 39 ALA B N 1
ATOM 1320 C CA . ALA B 1 39 ? 4.637 24.938 17.438 1 52.09 39 ALA B CA 1
ATOM 1321 C C . ALA B 1 39 ? 5.875 24.359 16.766 1 52.09 39 ALA B C 1
ATOM 1323 O O . ALA B 1 39 ? 6.922 24.188 17.391 1 52.09 39 ALA B O 1
ATOM 1324 N N . TYR B 1 40 ? 5.762 23.188 16.188 1 52.5 40 TYR B N 1
ATOM 1325 C CA . TYR B 1 40 ? 6.965 22.719 15.523 1 52.5 40 TYR B CA 1
ATOM 1326 C C . TYR B 1 40 ? 7.723 23.875 14.875 1 52.5 40 TYR B C 1
ATOM 1328 O O . TYR B 1 40 ? 7.113 24.828 14.398 1 52.5 40 TYR B O 1
ATOM 1336 N N . GLU B 1 41 ? 8.734 24.219 15.555 1 55.88 41 GLU B N 1
ATOM 1337 C CA . GLU B 1 41 ? 9.664 25.078 14.82 1 55.88 41 GLU B CA 1
ATOM 1338 C C . GLU B 1 41 ? 9.531 24.859 13.32 1 55.88 41 GLU B C 1
ATOM 1340 O O . GLU B 1 41 ? 9.32 23.75 12.859 1 55.88 41 GLU B O 1
ATOM 1345 N N . LEU B 1 42 ? 9.055 25.859 12.68 1 61.25 42 LEU B N 1
ATOM 1346 C CA . LEU B 1 42 ? 9.008 25.875 11.219 1 61.25 42 LEU B CA 1
ATOM 1347 C C . LEU B 1 42 ? 10.195 25.125 10.633 1 61.25 42 LEU B C 1
ATOM 1349 O O . LEU B 1 42 ? 11.344 25.547 10.789 1 61.25 42 LEU B O 1
ATOM 1353 N N . GLN B 1 43 ? 10.156 23.828 10.758 1 75.31 43 GLN B N 1
ATOM 1354 C CA . GLN B 1 43 ? 11.211 23.109 10.055 1 75.31 43 GLN B CA 1
ATOM 1355 C C . GLN B 1 43 ? 11.125 23.344 8.555 1 75.31 43 GLN B C 1
ATOM 1357 O O . GLN B 1 43 ? 10.039 23.578 8.016 1 75.31 43 GLN B O 1
ATOM 1362 N N . PRO B 1 44 ? 12.281 23.469 8.016 1 83.44 44 PRO B N 1
ATOM 1363 C CA . PRO B 1 44 ? 12.258 23.641 6.562 1 83.44 44 PRO B CA 1
ATOM 1364 C C . PRO B 1 44 ? 11.492 22.531 5.84 1 83.44 44 PRO B C 1
ATOM 1366 O O . PRO B 1 44 ? 11.562 21.375 6.246 1 83.44 44 PRO B O 1
ATOM 1369 N N . VAL B 1 45 ? 10.703 22.906 4.984 1 86.81 45 VAL B N 1
ATOM 1370 C CA . VAL B 1 45 ? 9.938 22 4.129 1 86.81 45 VAL B CA 1
ATOM 1371 C C . VAL B 1 45 ? 10.773 21.609 2.908 1 86.81 45 VAL B C 1
ATOM 1373 O O . VAL B 1 45 ? 11.141 22.484 2.107 1 86.81 45 VAL B O 1
ATOM 1376 N N . GLU B 1 46 ? 11.188 20.406 2.818 1 91.75 46 GLU B N 1
ATOM 1377 C CA . GLU B 1 46 ? 12.008 19.938 1.705 1 91.75 46 GLU B CA 1
ATOM 1378 C C . GLU B 1 46 ? 11.18 19.141 0.7 1 91.75 46 GLU B C 1
ATOM 1380 O O . GLU B 1 46 ? 11.523 18 0.37 1 91.75 46 GLU B O 1
ATOM 1385 N N . ILE B 1 47 ? 10.117 19.75 0.178 1 94.38 47 ILE B N 1
ATOM 1386 C CA . ILE B 1 47 ? 9.258 19.141 -0.844 1 94.38 47 ILE B CA 1
ATOM 1387 C C . ILE B 1 47 ? 8.719 20.234 -1.764 1 94.38 47 ILE B C 1
ATOM 1389 O O . ILE B 1 47 ? 8.398 21.344 -1.311 1 94.38 47 ILE B O 1
ATOM 1393 N N . SER B 1 48 ? 8.703 20 -3.004 1 94.81 48 SER B N 1
ATOM 1394 C CA . SER B 1 48 ? 8.102 20.938 -3.936 1 94.81 48 SER B CA 1
ATOM 1395 C C . SER B 1 48 ? 6.578 20.922 -3.846 1 94.81 48 SER B C 1
ATOM 1397 O O . SER B 1 48 ? 5.992 19.922 -3.422 1 94.81 48 SER B O 1
ATOM 1399 N N . ASP B 1 49 ? 5.941 22 -4.273 1 94 49 ASP B N 1
ATOM 1400 C CA . ASP B 1 49 ? 4.48 22.047 -4.34 1 94 49 ASP B CA 1
ATOM 1401 C C . ASP B 1 49 ? 3.939 20.938 -5.238 1 94 49 ASP B C 1
ATOM 1403 O O . ASP B 1 49 ? 2.904 20.328 -4.93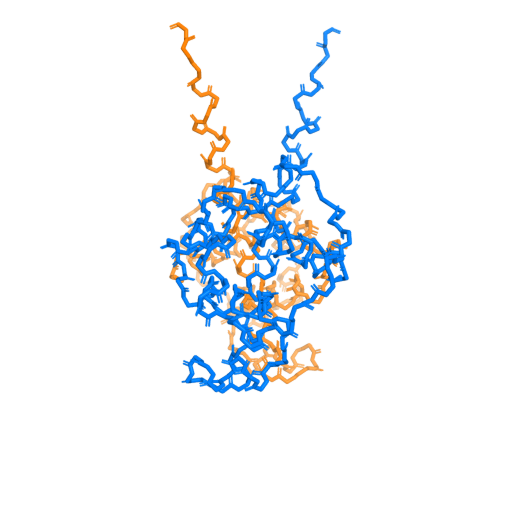8 1 94 49 ASP B O 1
ATOM 1407 N N . GLU B 1 50 ? 4.652 20.594 -6.281 1 94.88 50 GLU B N 1
ATOM 1408 C CA . GLU B 1 50 ? 4.211 19.578 -7.223 1 94.88 50 GLU B CA 1
ATOM 1409 C C . GLU B 1 50 ? 4.207 18.188 -6.574 1 94.88 50 GLU B C 1
ATOM 1411 O O . GLU B 1 50 ? 3.246 17.438 -6.723 1 94.88 50 GLU B O 1
ATOM 1416 N N . GLU B 1 51 ? 5.254 17.922 -5.91 1 95.31 51 GLU B N 1
ATOM 1417 C CA . GLU B 1 51 ? 5.34 16.625 -5.242 1 95.31 51 GLU B CA 1
ATOM 1418 C C . GLU B 1 51 ? 4.301 16.5 -4.129 1 95.31 51 GLU B C 1
ATOM 1420 O O . GLU B 1 51 ? 3.689 15.453 -3.947 1 95.31 51 GLU B O 1
ATOM 1425 N N . ALA B 1 52 ? 4.117 17.562 -3.41 1 96.62 52 ALA B N 1
ATOM 1426 C CA . ALA B 1 52 ? 3.117 17.594 -2.344 1 96.62 52 ALA B CA 1
ATOM 1427 C C . ALA B 1 52 ? 1.718 17.328 -2.9 1 96.62 52 ALA B C 1
ATOM 1429 O O . ALA B 1 52 ? 0.916 16.625 -2.283 1 96.62 52 ALA B O 1
ATOM 1430 N N . MET B 1 53 ? 1.435 17.922 -4.051 1 96.06 53 MET B N 1
ATOM 1431 C CA . MET B 1 53 ? 0.127 17.75 -4.68 1 96.06 53 MET B CA 1
ATOM 1432 C C . MET B 1 53 ? -0.065 16.312 -5.164 1 96.06 53 MET B C 1
ATOM 1434 O O . MET B 1 53 ? -1.18 15.789 -5.133 1 96.06 53 MET B O 1
ATOM 1438 N N . LEU B 1 54 ? 1.053 15.742 -5.578 1 96.06 54 LEU B N 1
ATOM 1439 C CA . LEU B 1 54 ? 0.995 14.336 -5.965 1 96.06 54 LEU B CA 1
ATOM 1440 C C . LEU B 1 54 ? 0.635 13.461 -4.773 1 96.06 54 LEU B C 1
ATOM 1442 O O . LEU B 1 54 ? -0.198 12.555 -4.887 1 96.06 54 LEU B O 1
ATOM 1446 N N . ILE B 1 55 ? 1.225 13.711 -3.631 1 98.06 55 ILE B N 1
ATOM 1447 C CA . ILE B 1 55 ? 0.929 12.969 -2.41 1 98.06 55 ILE B CA 1
ATOM 1448 C C . ILE B 1 55 ? -0.498 13.273 -1.957 1 98.06 55 ILE B C 1
ATOM 1450 O O . ILE B 1 55 ? -1.224 12.367 -1.532 1 98.06 55 ILE B O 1
ATOM 1454 N N . ASP B 1 56 ? -0.838 14.547 -2.096 1 97.38 56 ASP B N 1
ATOM 1455 C CA . ASP B 1 56 ? -2.193 14.961 -1.745 1 97.38 56 ASP B CA 1
ATOM 1456 C C . ASP B 1 56 ? -3.232 14.164 -2.535 1 97.38 56 ASP B C 1
ATOM 1458 O O . ASP B 1 56 ? -4.223 13.695 -1.971 1 97.38 56 ASP B O 1
ATOM 1462 N N . THR B 1 57 ? -3.008 14.016 -3.811 1 97.25 57 THR B N 1
ATOM 1463 C CA . THR B 1 57 ? -3.896 13.258 -4.684 1 97.25 57 THR B CA 1
ATOM 1464 C C . THR B 1 57 ? -3.928 11.789 -4.277 1 97.25 57 THR B C 1
ATOM 1466 O O . THR B 1 57 ? -4.992 11.172 -4.242 1 97.25 57 THR B O 1
ATOM 1469 N N . ALA B 1 58 ? -2.783 11.25 -3.98 1 98.19 58 ALA B N 1
ATOM 1470 C CA . ALA B 1 58 ? -2.693 9.852 -3.555 1 98.19 58 ALA B CA 1
ATOM 1471 C C . ALA B 1 58 ? -3.533 9.602 -2.307 1 98.19 58 ALA B C 1
ATOM 1473 O O . ALA B 1 58 ? -4.273 8.617 -2.232 1 98.19 58 ALA B O 1
ATOM 1474 N N . ILE B 1 59 ? -3.438 10.477 -1.346 1 98.62 59 ILE B N 1
ATOM 1475 C CA . ILE B 1 59 ? -4.133 10.305 -0.075 1 98.62 59 ILE B CA 1
ATOM 1476 C C . ILE B 1 59 ? -5.633 10.516 -0.274 1 98.62 59 ILE B C 1
ATOM 1478 O O . ILE B 1 59 ? -6.449 9.844 0.355 1 98.62 59 ILE B O 1
ATOM 1482 N N . ALA B 1 60 ? -5.977 11.484 -1.178 1 98.12 60 ALA B N 1
ATOM 1483 C CA . ALA B 1 60 ? -7.387 11.68 -1.497 1 98.12 60 ALA B CA 1
ATOM 1484 C C . ALA B 1 60 ? -8 10.406 -2.066 1 98.12 60 ALA B C 1
ATOM 1486 O O . ALA B 1 60 ? -9.117 10.023 -1.689 1 98.12 60 ALA B O 1
ATOM 1487 N N . ARG B 1 61 ? -7.293 9.734 -2.9 1 97.62 61 ARG B N 1
ATOM 1488 C CA . ARG B 1 61 ? -7.777 8.484 -3.482 1 97.62 61 ARG B CA 1
ATOM 1489 C C . ARG B 1 61 ? -7.82 7.375 -2.439 1 97.62 61 ARG B C 1
ATOM 1491 O O . ARG B 1 61 ? -8.758 6.578 -2.414 1 97.62 61 ARG B O 1
ATOM 1498 N N . LEU B 1 62 ? -6.836 7.336 -1.62 1 98.19 62 LEU B N 1
ATOM 1499 C CA . LEU B 1 62 ? -6.805 6.359 -0.538 1 98.19 62 LEU B CA 1
ATOM 1500 C C . LEU B 1 62 ? -7.996 6.543 0.395 1 98.19 62 LEU B C 1
ATOM 1502 O O . LEU B 1 62 ? -8.57 5.562 0.874 1 98.19 62 LEU B O 1
ATOM 1506 N N . ARG B 1 63 ? -8.305 7.797 0.659 1 97.56 63 ARG B N 1
ATOM 1507 C CA . ARG B 1 63 ? -9.422 8.102 1.545 1 97.56 63 ARG B CA 1
ATOM 1508 C C . ARG B 1 63 ? -10.734 7.586 0.968 1 97.56 63 ARG B C 1
ATOM 1510 O O . ARG B 1 63 ? -11.609 7.145 1.711 1 97.56 63 ARG B O 1
ATOM 1517 N N . GLN B 1 64 ? -10.938 7.676 -0.346 1 96.62 64 GLN B N 1
ATOM 1518 C CA . GLN B 1 64 ? -12.125 7.172 -1.018 1 96.62 64 GLN B CA 1
ATOM 1519 C C . GLN B 1 64 ? -12.172 5.648 -0.983 1 96.62 64 GLN B C 1
ATOM 1521 O O . GLN B 1 64 ? -13.25 5.059 -0.863 1 96.62 64 GLN B O 1
ATOM 1526 N N . ARG B 1 65 ? -11.055 5.043 -0.999 1 95 65 ARG B N 1
ATOM 1527 C CA . ARG B 1 65 ? -10.977 3.588 -1.091 1 95 65 ARG B CA 1
ATOM 1528 C C . ARG B 1 65 ? -11 2.949 0.294 1 95 65 ARG B C 1
ATOM 1530 O O . ARG B 1 65 ? -11.688 1.949 0.51 1 95 65 ARG B O 1
ATOM 1537 N N . LYS B 1 66 ? -10.164 3.512 1.229 1 96.94 66 LYS B N 1
ATOM 1538 C CA . LYS B 1 66 ? -10.008 3.02 2.594 1 96.94 66 LYS B CA 1
ATOM 1539 C C . LYS B 1 66 ? -9.797 4.172 3.574 1 96.94 66 LYS B C 1
ATOM 1541 O O . LYS B 1 66 ? -8.672 4.41 4.023 1 96.94 66 LYS B O 1
ATOM 1546 N N . ALA B 1 67 ? -10.898 4.715 4.027 1 97.38 67 ALA B N 1
ATOM 1547 C CA . ALA B 1 67 ? -10.883 5.938 4.824 1 97.38 67 ALA B CA 1
ATOM 1548 C C . ALA B 1 67 ? -10.094 5.742 6.117 1 97.38 67 ALA B C 1
ATOM 1550 O O . ALA B 1 67 ? -9.398 6.652 6.57 1 97.38 67 ALA B O 1
ATOM 1551 N N . SER B 1 68 ? -10.156 4.523 6.691 1 97.75 68 SER B N 1
ATOM 1552 C CA . SER B 1 68 ? -9.484 4.27 7.961 1 97.75 68 SER B CA 1
ATOM 1553 C C . SER B 1 68 ? -7.969 4.32 7.801 1 97.75 68 SER B C 1
ATOM 1555 O O . SER B 1 68 ? -7.262 4.797 8.695 1 97.75 68 SER B O 1
ATOM 1557 N N . VAL B 1 69 ? -7.508 3.854 6.621 1 98.31 69 VAL B N 1
ATOM 1558 C CA . VAL B 1 69 ? -6.074 3.869 6.355 1 98.31 69 VAL B CA 1
ATOM 1559 C C . VAL B 1 69 ? -5.602 5.309 6.168 1 98.31 69 VAL B C 1
ATOM 1561 O O . VAL B 1 69 ? -4.59 5.719 6.746 1 98.31 69 VAL B O 1
ATOM 1564 N N . ALA B 1 70 ? -6.352 6.098 5.422 1 98.44 70 ALA B N 1
ATOM 1565 C CA . ALA B 1 70 ? -6.004 7.496 5.168 1 98.44 70 ALA B CA 1
ATOM 1566 C C . ALA B 1 70 ? -6.008 8.305 6.465 1 98.44 70 ALA B C 1
ATOM 1568 O O . ALA B 1 70 ? -5.121 9.133 6.691 1 98.44 70 ALA B O 1
ATOM 1569 N N . GLU B 1 71 ? -6.984 8.031 7.273 1 97.31 71 GLU B N 1
ATOM 1570 C CA . GLU B 1 71 ? -7.113 8.766 8.531 1 97.31 71 GLU B CA 1
ATOM 1571 C C . GLU B 1 71 ? -5.957 8.445 9.477 1 97.31 71 GLU B C 1
ATOM 1573 O O . GLU B 1 71 ? -5.367 9.352 10.062 1 97.31 71 GLU B O 1
ATOM 1578 N N . ALA B 1 72 ? -5.621 7.18 9.625 1 98.12 72 ALA B N 1
ATOM 1579 C CA . ALA B 1 72 ? -4.508 6.789 10.484 1 98.12 72 ALA B CA 1
ATOM 1580 C C . ALA B 1 72 ? -3.195 7.398 9.992 1 98.12 72 ALA B C 1
ATOM 1582 O O . ALA B 1 72 ? -2.387 7.875 10.797 1 98.12 72 ALA B O 1
ATOM 1583 N N . LEU B 1 73 ? -3.035 7.402 8.703 1 98.19 73 LEU B N 1
ATOM 1584 C CA . LEU B 1 73 ? -1.83 7.953 8.086 1 98.19 73 LEU B CA 1
ATOM 1585 C C . LEU B 1 73 ? -1.702 9.445 8.391 1 98.19 73 LEU B C 1
ATOM 1587 O O . LEU B 1 73 ? -0.641 9.906 8.812 1 98.19 73 LEU B O 1
ATOM 1591 N N . MET B 1 74 ? -2.797 10.148 8.258 1 96.5 74 MET B N 1
ATOM 1592 C CA . MET B 1 74 ? -2.777 11.602 8.414 1 96.5 74 MET B CA 1
ATOM 1593 C C . MET B 1 74 ? -2.594 11.984 9.883 1 96.5 74 MET B C 1
ATOM 1595 O O . MET B 1 74 ? -1.814 12.883 10.203 1 96.5 74 MET B O 1
ATOM 1599 N N . VAL B 1 75 ? -3.268 11.312 10.742 1 94.5 75 VAL B N 1
ATOM 1600 C CA . VAL B 1 75 ? -3.127 11.609 12.164 1 94.5 75 VAL B CA 1
ATOM 1601 C C . VAL B 1 75 ? -1.693 11.336 12.609 1 94.5 75 VAL B C 1
ATOM 1603 O O . VAL B 1 75 ? -1.118 12.117 13.375 1 94.5 75 VAL B O 1
ATOM 1606 N N . TYR B 1 76 ? -1.107 10.273 12.133 1 96.06 76 TYR B N 1
ATOM 1607 C CA . TYR B 1 76 ? 0.251 9.898 12.508 1 96.06 76 TYR B CA 1
ATOM 1608 C C . TYR B 1 76 ? 1.249 10.969 12.078 1 96.06 76 TYR B C 1
ATOM 1610 O O . TYR B 1 76 ? 2.041 11.453 12.891 1 96.06 76 TYR B O 1
ATOM 1618 N N . TYR B 1 77 ? 1.178 11.445 10.898 1 94.38 77 TYR B N 1
ATOM 1619 C CA . TYR B 1 77 ? 2.213 12.328 10.367 1 94.38 77 TYR B CA 1
ATOM 1620 C C . TYR B 1 77 ? 1.94 13.781 10.742 1 94.38 77 TYR B C 1
ATOM 1622 O O . TYR B 1 77 ? 2.873 14.562 10.938 1 94.38 77 TYR B O 1
ATOM 1630 N N . LEU B 1 78 ? 0.692 14.117 10.828 1 91.62 78 LEU B N 1
ATOM 1631 C CA . LEU B 1 78 ? 0.368 15.5 11.172 1 91.62 78 LEU B CA 1
ATOM 1632 C C . LEU B 1 78 ? 0.622 15.758 12.656 1 91.62 78 LEU B C 1
ATOM 1634 O O . LEU B 1 78 ? 1.01 16.859 13.039 1 91.62 78 LEU B O 1
ATOM 1638 N N . SER B 1 79 ? 0.369 14.742 13.422 1 89.19 79 SER B N 1
ATOM 1639 C CA . SER B 1 79 ? 0.565 14.938 14.852 1 89.19 79 SER B CA 1
ATOM 1640 C C . SER B 1 79 ? 2.045 14.883 15.227 1 89.19 79 SER B C 1
ATOM 1642 O O . SER B 1 79 ? 2.467 15.484 16.203 1 89.19 79 SER B O 1
ATOM 1644 N N . LYS B 1 80 ? 2.77 14.117 14.469 1 88.94 80 LYS B N 1
ATOM 1645 C CA . LYS B 1 80 ? 4.184 13.859 14.742 1 88.94 80 LYS B CA 1
ATOM 1646 C C . LYS B 1 80 ? 4.367 13.141 16.078 1 88.94 80 LYS B C 1
ATOM 1648 O O . LYS B 1 80 ? 5.352 13.375 16.781 1 88.94 80 LYS B O 1
ATOM 1653 N N . GLU B 1 81 ? 3.398 12.398 16.516 1 91.12 81 GLU B N 1
ATOM 1654 C CA . GLU B 1 81 ? 3.43 11.625 17.766 1 91.12 81 GLU B CA 1
ATOM 1655 C C . GLU B 1 81 ? 3.721 10.156 17.484 1 91.12 81 GLU B C 1
ATOM 1657 O O . GLU B 1 81 ? 4.184 9.797 16.406 1 91.12 81 GLU B O 1
ATOM 1662 N N . ASN B 1 82 ? 3.66 9.312 18.516 1 93.88 82 ASN B N 1
ATOM 1663 C CA . ASN B 1 82 ? 3.951 7.895 18.344 1 93.88 82 ASN B CA 1
ATOM 1664 C C . ASN B 1 82 ? 2.674 7.078 18.156 1 93.88 82 ASN B C 1
ATOM 1666 O O . ASN B 1 82 ? 1.57 7.621 18.234 1 93.88 82 ASN B O 1
ATOM 1670 N N . THR B 1 83 ? 2.842 5.816 17.844 1 96.62 83 THR B N 1
ATOM 1671 C CA . THR B 1 83 ? 1.729 4.914 17.547 1 96.62 83 THR B CA 1
ATOM 1672 C C . THR B 1 83 ? 0.769 4.848 18.734 1 96.62 83 THR B C 1
ATOM 1674 O O . THR B 1 83 ? -0.439 4.684 18.547 1 96.62 83 THR B O 1
ATOM 1677 N N . SER B 1 84 ? 1.277 5.012 19.938 1 97.06 84 SER B N 1
ATOM 1678 C CA . SER B 1 84 ? 0.42 4.988 21.125 1 97.06 84 SER B CA 1
ATOM 1679 C C . SER B 1 84 ? -0.53 6.184 21.141 1 97.06 84 SER B C 1
ATOM 1681 O O . SER B 1 84 ? -1.691 6.051 21.531 1 97.06 84 SER B O 1
ATOM 1683 N N . TYR B 1 85 ? -0.042 7.305 20.812 1 94.19 85 TYR B N 1
ATOM 1684 C CA . TYR B 1 85 ? -0.873 8.5 20.719 1 94.19 85 TYR B CA 1
ATOM 1685 C C . TYR B 1 85 ? -1.98 8.32 19.688 1 94.19 85 TYR B C 1
ATOM 1687 O O . TYR B 1 85 ? -3.146 8.617 19.969 1 94.19 85 TYR B O 1
ATOM 1695 N N . VAL B 1 86 ? -1.58 7.832 18.547 1 95.75 86 VAL B N 1
ATOM 1696 C CA . VAL B 1 86 ? -2.529 7.664 17.453 1 95.75 86 VAL B CA 1
ATOM 1697 C C . VAL B 1 86 ? -3.596 6.648 17.844 1 95.75 86 VAL B C 1
ATOM 1699 O O . VAL B 1 86 ? -4.777 6.824 17.531 1 95.75 86 VAL B O 1
ATOM 1702 N N . ALA B 1 87 ? -3.168 5.57 18.484 1 98 87 ALA B N 1
ATOM 1703 C CA . ALA B 1 87 ? -4.098 4.547 18.953 1 98 87 ALA B CA 1
ATOM 1704 C C . ALA B 1 87 ? -5.16 5.145 19.859 1 98 87 ALA B C 1
ATOM 1706 O O . ALA B 1 87 ? -6.348 4.832 19.734 1 98 87 ALA B O 1
ATOM 1707 N N . ARG B 1 88 ? -4.762 6.023 20.75 1 97.12 88 ARG B N 1
ATOM 1708 C CA . ARG B 1 88 ? -5.684 6.684 21.656 1 97.12 88 ARG B CA 1
ATOM 1709 C C . ARG B 1 88 ? -6.613 7.629 20.906 1 97.12 88 ARG B C 1
ATOM 1711 O O . ARG B 1 88 ? -7.82 7.652 21.156 1 97.12 88 ARG B O 1
ATOM 1718 N N . GLU B 1 89 ? -6.012 8.344 20.047 1 93.56 89 GLU B N 1
ATOM 1719 C CA . GLU B 1 89 ? -6.766 9.344 19.297 1 93.56 89 GLU B CA 1
ATOM 1720 C C . GLU B 1 89 ? -7.832 8.688 18.422 1 93.56 89 GLU B C 1
ATOM 1722 O O . GLU B 1 89 ? -8.922 9.242 18.25 1 93.56 89 GLU B O 1
ATOM 1727 N N . LEU B 1 90 ? -7.582 7.555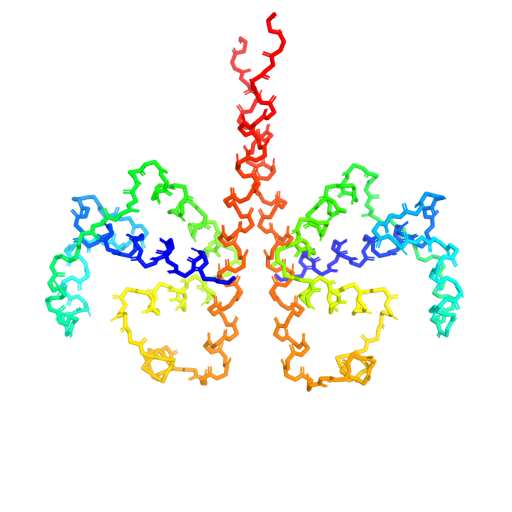 17.859 1 96.69 90 LEU B N 1
ATOM 1728 C CA . LEU B 1 90 ? -8.484 6.926 16.891 1 96.69 90 LEU B CA 1
ATOM 1729 C C . LEU B 1 90 ? -9.266 5.793 17.547 1 96.69 90 LEU B C 1
ATOM 1731 O O . LEU B 1 90 ? -10.156 5.211 16.922 1 96.69 90 LEU B O 1
ATOM 1735 N N . GLY B 1 91 ? -8.992 5.477 18.719 1 97.69 91 GLY B N 1
ATOM 1736 C CA . GLY B 1 91 ? -9.719 4.441 19.438 1 97.69 91 GLY B CA 1
ATOM 1737 C C . GLY B 1 91 ? -9.453 3.047 18.906 1 97.69 91 GLY B C 1
ATOM 1738 O O . GLY B 1 91 ? -10.383 2.264 18.703 1 97.69 91 GLY B O 1
ATOM 1739 N N . MET B 1 92 ? -8.188 2.725 18.656 1 97.56 92 MET B N 1
ATOM 1740 C CA . MET B 1 92 ? -7.793 1.419 18.125 1 97.56 92 MET B CA 1
ATOM 1741 C C . MET B 1 92 ? -6.547 0.905 18.844 1 97.56 92 MET B C 1
ATOM 1743 O O . MET B 1 92 ? -5.957 1.614 19.656 1 97.56 92 MET B O 1
ATOM 1747 N N . ASP B 1 93 ? -6.172 -0.267 18.562 1 97.25 93 ASP B N 1
ATOM 1748 C CA . ASP B 1 93 ? -4.957 -0.826 19.141 1 97.25 93 ASP B CA 1
ATOM 1749 C C . ASP B 1 93 ? -3.719 -0.353 18.391 1 97.25 93 ASP B C 1
ATOM 1751 O O . ASP B 1 93 ? -3.791 -0.044 17.203 1 97.25 93 ASP B O 1
ATOM 1755 N N . ARG B 1 94 ? -2.664 -0.391 19.125 1 97.38 94 ARG B N 1
ATOM 1756 C CA . ARG B 1 94 ? -1.399 0.046 18.547 1 97.38 94 ARG B CA 1
ATOM 1757 C C . ARG B 1 94 ? -1.021 -0.819 17.344 1 97.38 94 ARG B C 1
ATOM 1759 O O . ARG B 1 94 ? -0.462 -0.323 16.359 1 97.38 94 ARG B O 1
ATOM 1766 N N . ARG B 1 95 ? -1.334 -2.006 17.469 1 95.56 95 ARG B N 1
ATOM 1767 C CA . ARG B 1 95 ? -1.019 -2.928 16.375 1 95.56 95 ARG B CA 1
ATOM 1768 C C . ARG B 1 95 ? -1.774 -2.555 15.102 1 95.56 95 ARG B C 1
ATOM 1770 O O . ARG B 1 95 ? -1.209 -2.58 14.008 1 95.56 95 ARG B O 1
ATOM 1777 N N . LYS B 1 96 ? -3.012 -2.258 15.336 1 96.94 96 LYS B N 1
ATOM 1778 C CA . LYS B 1 96 ? -3.842 -1.849 14.203 1 96.94 96 LYS B CA 1
ATOM 1779 C C . LYS B 1 96 ? -3.344 -0.536 13.602 1 96.94 96 LYS B C 1
ATOM 1781 O O . LYS B 1 96 ? -3.324 -0.374 12.383 1 96.94 96 LYS B O 1
ATOM 1786 N N . VAL B 1 97 ? -2.914 0.368 14.406 1 97.81 97 VAL B N 1
ATOM 1787 C CA . VAL B 1 97 ? -2.365 1.636 13.938 1 97.81 97 VAL B CA 1
ATOM 1788 C C . VAL B 1 97 ? -1.145 1.378 13.055 1 97.81 97 VAL B C 1
ATOM 1790 O O . VAL B 1 97 ? -1.033 1.935 11.961 1 97.81 97 VAL B O 1
ATOM 1793 N N . THR B 1 98 ? -0.304 0.522 13.547 1 96.94 98 THR B N 1
ATOM 1794 C CA . THR B 1 98 ? 0.907 0.19 12.805 1 96.94 98 THR B CA 1
ATOM 1795 C C . THR B 1 98 ? 0.56 -0.419 11.445 1 96.94 98 THR B C 1
ATOM 1797 O O . THR B 1 98 ? 1.193 -0.102 10.438 1 96.94 98 THR B O 1
ATOM 1800 N N . GLN B 1 99 ? -0.459 -1.197 11.469 1 97.56 99 GLN B N 1
ATOM 1801 C CA . GLN B 1 99 ? -0.887 -1.834 10.227 1 97.56 99 GLN B CA 1
ATOM 1802 C C . GLN B 1 99 ? -1.427 -0.805 9.234 1 97.56 99 GLN B C 1
ATOM 1804 O O . GLN B 1 99 ? -1.047 -0.804 8.062 1 97.56 99 GLN B O 1
ATOM 1809 N N . LEU B 1 100 ? -2.225 0.033 9.703 1 98.44 100 LEU B N 1
ATOM 1810 C CA . LEU B 1 100 ? -2.893 0.993 8.836 1 98.44 100 LEU B CA 1
ATOM 1811 C C . LEU B 1 100 ? -1.898 2.014 8.289 1 98.44 100 LEU B C 1
ATOM 1813 O O . LEU B 1 100 ? -1.937 2.352 7.102 1 98.44 100 LEU B O 1
ATOM 1817 N N . VAL B 1 101 ? -0.996 2.418 9.109 1 98.19 101 VAL B N 1
ATOM 1818 C CA . VAL B 1 101 ? 0.002 3.395 8.688 1 98.19 101 VAL B CA 1
ATOM 1819 C C . VAL B 1 101 ? 0.928 2.768 7.645 1 98.19 101 VAL B C 1
ATOM 1821 O O . VAL B 1 101 ? 1.246 3.393 6.629 1 98.19 101 VAL B O 1
ATOM 1824 N N . SER B 1 102 ? 1.28 1.548 7.844 1 98.06 102 SER B N 1
ATOM 1825 C CA . SER B 1 102 ? 2.17 0.885 6.898 1 98.06 102 SER B CA 1
ATOM 1826 C C . SER B 1 102 ? 1.479 0.653 5.559 1 98.06 102 SER B C 1
ATOM 1828 O O . SER B 1 102 ? 2.111 0.746 4.504 1 98.06 102 SER B O 1
ATOM 1830 N N . MET B 1 103 ? 0.206 0.371 5.652 1 98.31 103 MET B N 1
ATOM 1831 C CA . MET B 1 103 ? -0.572 0.223 4.43 1 98.31 103 MET B CA 1
ATOM 1832 C C . MET B 1 103 ? -0.637 1.54 3.662 1 98.31 103 MET B C 1
ATOM 1834 O O . MET B 1 103 ? -0.488 1.56 2.439 1 98.31 103 MET B O 1
ATOM 1838 N N . GLY B 1 104 ? -0.854 2.607 4.41 1 98.75 104 GLY B N 1
ATOM 1839 C CA . GLY B 1 104 ? -0.897 3.928 3.801 1 98.75 104 GLY B CA 1
ATOM 1840 C C . GLY B 1 104 ? 0.424 4.34 3.182 1 98.75 104 GLY B C 1
ATOM 1841 O O . GLY B 1 104 ? 0.45 4.938 2.102 1 98.75 104 GLY B O 1
ATOM 1842 N N . GLU B 1 105 ? 1.479 4.016 3.871 1 98.62 105 GLU B N 1
ATOM 1843 C CA . GLU B 1 105 ? 2.809 4.293 3.336 1 98.62 105 GLU B CA 1
ATOM 1844 C C . GLU B 1 105 ? 3.055 3.523 2.043 1 98.62 105 GLU B C 1
ATOM 1846 O O . GLU B 1 105 ? 3.596 4.074 1.081 1 98.62 105 GLU B O 1
ATOM 1851 N N . SER B 1 106 ? 2.662 2.328 2.053 1 98.5 106 SER B N 1
ATOM 1852 C CA . SER B 1 106 ? 2.824 1.494 0.867 1 98.5 106 SER B CA 1
ATOM 1853 C C . SER B 1 106 ? 2.02 2.039 -0.307 1 98.5 106 SER B C 1
ATOM 1855 O O . SER B 1 106 ? 2.475 2 -1.452 1 98.5 106 SER B O 1
ATOM 1857 N N . TRP B 1 107 ? 0.86 2.508 -0.036 1 98.5 107 TRP B N 1
ATOM 1858 C CA . TRP B 1 107 ? -0.001 3.113 -1.047 1 98.5 107 TRP B CA 1
ATOM 1859 C C . TRP B 1 107 ? 0.665 4.336 -1.67 1 98.5 107 TRP B C 1
ATOM 1861 O O . TRP B 1 107 ? 0.761 4.441 -2.895 1 98.5 107 TRP B O 1
ATOM 1871 N N . VAL B 1 108 ? 1.145 5.18 -0.856 1 98.69 108 VAL B N 1
ATOM 1872 C CA . VAL B 1 108 ? 1.734 6.422 -1.34 1 98.69 108 VAL B CA 1
ATOM 1873 C C . VAL B 1 108 ? 3.029 6.125 -2.092 1 98.69 108 VAL B C 1
ATOM 1875 O O . VA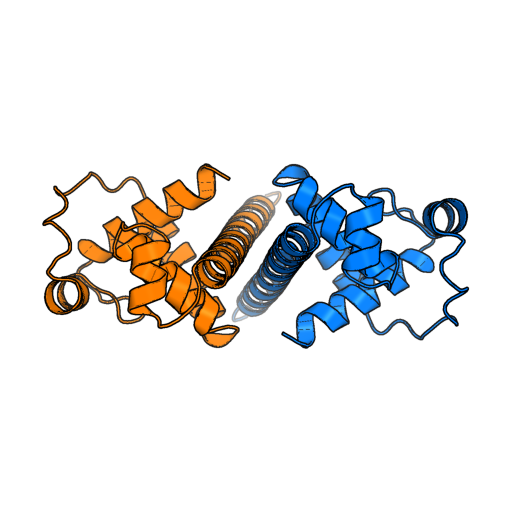L B 1 108 ? 3.307 6.73 -3.129 1 98.69 108 VAL B O 1
ATOM 1878 N N . ALA B 1 109 ? 3.797 5.215 -1.601 1 98.06 109 ALA B N 1
ATOM 1879 C CA . ALA B 1 109 ? 5.039 4.828 -2.266 1 98.06 109 ALA B CA 1
ATOM 1880 C C . ALA B 1 109 ? 4.766 4.297 -3.67 1 98.06 109 ALA B C 1
ATOM 1882 O O . ALA B 1 109 ? 5.465 4.648 -4.621 1 98.06 109 ALA B O 1
ATOM 1883 N N . ALA B 1 110 ? 3.764 3.471 -3.785 1 97.94 110 ALA B N 1
ATOM 1884 C CA . ALA B 1 110 ? 3.414 2.908 -5.086 1 97.94 110 ALA B CA 1
ATOM 1885 C C . ALA B 1 110 ? 2.947 3.996 -6.047 1 97.94 110 ALA B C 1
ATOM 1887 O O . ALA B 1 110 ? 3.291 3.977 -7.234 1 97.94 110 ALA B O 1
ATOM 1888 N N . TRP B 1 111 ? 2.178 4.879 -5.523 1 97.25 111 TRP B N 1
ATOM 1889 C CA . TRP B 1 111 ? 1.642 5.98 -6.316 1 97.25 111 TRP B CA 1
ATOM 1890 C C . TRP B 1 111 ? 2.768 6.824 -6.906 1 97.25 111 TRP B C 1
ATOM 1892 O O . TRP B 1 111 ? 2.746 7.156 -8.094 1 97.25 111 TRP B O 1
ATOM 1902 N N . LEU B 1 112 ? 3.732 7.133 -6.086 1 96.25 112 LEU B N 1
ATOM 1903 C CA . LEU B 1 112 ? 4.863 7.953 -6.512 1 96.25 112 LEU B CA 1
ATOM 1904 C C . LEU B 1 112 ? 5.746 7.191 -7.492 1 96.25 112 LEU B C 1
ATOM 1906 O O . LEU B 1 112 ? 6.246 7.766 -8.461 1 96.25 112 LEU B O 1
ATOM 1910 N N . GLU B 1 113 ? 5.938 5.938 -7.211 1 95.5 113 GLU B N 1
ATOM 1911 C CA . GLU B 1 113 ? 6.758 5.105 -8.086 1 95.5 113 GLU B CA 1
ATOM 1912 C C . GLU B 1 113 ? 6.137 5 -9.477 1 95.5 113 GLU B C 1
ATOM 1914 O O . GLU B 1 113 ? 6.84 5.113 -10.484 1 95.5 113 GLU B O 1
ATOM 1919 N N . LYS B 1 114 ? 4.848 4.742 -9.539 1 94.5 114 LYS B N 1
ATOM 1920 C CA . LYS B 1 114 ? 4.152 4.633 -10.812 1 94.5 114 LYS B CA 1
ATOM 1921 C C . LYS B 1 114 ? 4.18 5.957 -11.57 1 94.5 114 LYS B C 1
ATOM 1923 O O . LYS B 1 114 ? 4.258 5.973 -12.805 1 94.5 114 LYS B O 1
ATOM 1928 N N . ASP B 1 115 ? 4.074 7.051 -10.844 1 91.12 115 ASP B N 1
ATOM 1929 C CA . ASP B 1 115 ? 4.129 8.375 -11.461 1 91.12 115 ASP B CA 1
ATOM 1930 C C . ASP B 1 115 ? 5.48 8.609 -12.141 1 91.12 115 ASP B C 1
ATOM 1932 O O . ASP B 1 115 ? 5.547 9.227 -13.203 1 91.12 115 ASP B O 1
ATOM 1936 N N . SER B 1 116 ? 6.504 8.203 -11.484 1 90.06 116 SER B N 1
ATOM 1937 C CA . SER B 1 116 ? 7.844 8.383 -12.023 1 90.06 116 SER B CA 1
ATOM 1938 C C . SER B 1 116 ? 8.055 7.535 -13.281 1 90.06 116 SER B C 1
ATOM 1940 O O . SER B 1 116 ? 8.836 7.898 -14.156 1 90.06 116 SER B O 1
ATOM 1942 N N . GLU B 1 117 ? 7.426 6.363 -13.383 1 81.94 117 GLU B N 1
ATOM 1943 C CA . GLU B 1 117 ? 7.496 5.5 -14.562 1 81.94 117 GLU B CA 1
ATOM 1944 C C . GLU B 1 117 ? 6.793 6.137 -15.758 1 81.94 117 GLU B C 1
ATOM 1946 O O . GLU B 1 117 ? 7.258 6.023 -16.891 1 81.94 117 GLU B O 1
ATOM 1951 N N . SER B 1 118 ? 5.629 6.703 -15.453 1 74.5 118 SER B N 1
ATOM 1952 C CA . SER B 1 118 ? 4.855 7.344 -16.516 1 74.5 118 SER B CA 1
ATOM 1953 C C . SER B 1 118 ? 5.566 8.586 -17.047 1 74.5 118 SER B C 1
ATOM 1955 O O . SER B 1 118 ? 5.445 8.922 -18.219 1 74.5 118 SER B O 1
ATOM 1957 N N . SER B 1 119 ? 6.168 9.281 -16.188 1 65.75 119 SER B N 1
ATOM 1958 C CA . SER B 1 119 ? 6.902 10.461 -16.609 1 65.75 119 SER B CA 1
ATOM 1959 C C . SER B 1 119 ? 8.141 10.086 -17.422 1 65.75 119 SER B C 1
ATOM 1961 O O . SER B 1 119 ? 8.547 10.805 -18.328 1 65.75 119 SER B O 1
ATOM 1963 N N . SER B 1 120 ? 8.773 9.031 -17.156 1 61.38 120 SER B N 1
ATOM 1964 C CA . SER B 1 120 ? 9.945 8.578 -17.891 1 61.38 120 SER B CA 1
ATOM 1965 C C . SER B 1 120 ? 9.539 8.008 -19.25 1 61.38 120 SER B C 1
ATOM 1967 O O . SER B 1 120 ? 10.32 8.07 -20.219 1 61.38 120 SER B O 1
ATOM 1969 N N . SER B 1 121 ? 8.43 7.453 -19.422 1 55.34 121 SER B N 1
ATOM 1970 C CA . SER B 1 121 ? 7.973 6.945 -20.703 1 55.34 121 SER B CA 1
ATOM 1971 C C . SER B 1 121 ? 7.539 8.078 -21.625 1 55.34 121 SER B C 1
ATOM 1973 O O . SER B 1 121 ? 7.363 7.879 -22.828 1 55.34 121 SER B O 1
ATOM 1975 N N . SER B 1 122 ? 7.043 9.219 -21.25 1 49.81 122 SER B N 1
ATOM 1976 C CA . SER B 1 122 ? 6.66 10.344 -22.094 1 49.81 122 SER B CA 1
ATOM 1977 C C . SER B 1 122 ? 7.887 11.039 -22.672 1 49.81 122 SER B C 1
ATOM 1979 O O . SER B 1 122 ? 7.758 12.008 -23.422 1 49.81 122 SER B O 1
ATOM 1981 N N . ILE B 1 123 ? 9.047 11.031 -22.281 1 45.84 123 ILE B N 1
ATOM 1982 C CA . ILE B 1 123 ? 10.172 11.531 -23.062 1 45.84 123 ILE B CA 1
ATOM 1983 C C . ILE B 1 123 ? 10.312 10.711 -24.328 1 45.84 123 ILE B C 1
ATOM 1985 O O . ILE B 1 123 ? 10.938 9.641 -24.328 1 45.84 123 ILE B O 1
ATOM 1989 N N . CYS B 1 124 ? 9.328 10.547 -25.172 1 37.09 124 CYS B N 1
ATOM 1990 C CA . CYS B 1 124 ? 9.391 9.898 -26.484 1 37.09 124 CYS B CA 1
ATOM 1991 C C . CYS B 1 124 ? 10.391 10.602 -27.391 1 37.09 124 CYS B C 1
ATOM 1993 O O . CYS B 1 124 ? 10.633 11.805 -27.234 1 37.09 124 CYS B O 1
ATOM 1995 N N . ILE B 1 125 ? 10.867 9.781 -28.578 1 32.56 125 ILE B N 1
ATOM 1996 C CA . ILE B 1 125 ? 11.727 9.836 -29.75 1 32.56 125 ILE B CA 1
ATOM 1997 C C . ILE B 1 125 ? 11.266 10.969 -30.672 1 32.56 125 ILE B C 1
ATOM 1999 O O . ILE B 1 125 ? 10.148 10.945 -31.188 1 32.56 125 ILE B O 1
ATOM 2003 N N . ASP B 1 126 ? 11.398 12.227 -30.344 1 23.44 126 ASP B N 1
ATOM 2004 C CA . ASP B 1 126 ? 11.43 13.094 -31.516 1 23.44 126 ASP B CA 1
ATOM 2005 C C . ASP B 1 126 ? 12.523 12.656 -32.469 1 23.44 126 ASP B C 1
ATOM 2007 O O . ASP B 1 126 ? 13.641 12.344 -32.062 1 23.44 126 ASP B O 1
#

Secondary structure (DSSP, 8-state):
-HHHHHHHHHHHHHHHH-SS-BTTB-HHHHHHHSTTS---------S-HHHHHHHHHHHHHHHHH-HHHHHHHHHHHHHT--HHHHHHHHTS-HHHHHHHHHHHHHHHHHHHHHHHHHHHHTS---/-HHHHHHHHHHHHHHHH-SS-BTTB-HHHHHHHSTTS---------S-HHHHHHHHHHHHHHHHH-HHHHHHHHHHHHHT--HHHHHHHHTS-HHHHHHHHHHHHHHHHHHHHHHHHHHHHTS---

Solvent-accessible surface area (backbone atoms only — not comparable to full-atom values): 13661 Å² total; per-residue (Å²): 116,68,64,54,57,51,53,46,43,26,38,36,49,42,36,53,69,31,90,61,68,47,99,82,36,14,29,68,50,39,54,69,72,48,49,86,37,64,80,61,68,85,62,84,59,84,60,54,72,67,58,41,49,52,51,50,51,44,45,54,51,36,34,76,71,40,47,69,27,36,49,46,34,49,52,39,44,64,56,68,61,54,56,66,55,44,13,63,75,70,71,50,51,47,67,55,41,54,44,28,31,48,23,36,50,29,24,46,46,27,38,54,52,51,50,55,52,54,57,59,63,65,71,65,88,124,116,69,63,52,56,52,51,47,44,27,39,36,49,42,34,52,69,31,91,61,69,50,98,81,36,14,28,68,50,40,53,69,71,46,51,84,38,64,79,60,69,86,62,86,60,84,62,53,73,66,59,42,50,51,51,51,50,44,46,55,52,36,34,76,73,38,46,67,28,36,49,45,35,47,52,39,46,64,54,68,60,54,56,64,55,46,12,63,74,69,72,51,50,48,68,57,41,53,43,28,31,48,23,36,50,30,22,47,47,26,38,53,52,51,50,54,53,55,58,61,62,64,71,63,88,124

Sequence (252 aa):
MEFISEKLTNYALWLRVSPVPHLGYGRLAISCCWQDYPAYELQPVEISDEEAMLIDTAIARLRQRKASVAEALMVYYLSKENTSYVARELGMDRRKVTQLVSMGESWVAAWLEKDSESSSSSICIDMEFISEKLTNYALWLRVSPVPHLGYGRLAISCCWQDYPAYELQPVEISDEEAMLIDTAIARLRQRKASVAEALMVYYLSKENTSYVARELGMDRRKVTQLVSMGESWVAAWLEKDSESSSSSICID

Radius of gyration: 19.99 Å; Cα contacts (8 Å, |Δi|>4): 256; chains: 2; bounding box: 26×58×53 Å